Protein AF-A0A225WLL5-F1 (afdb_monomer)

Foldseek 3Di:
DPPVVVVVVVVVVVVVVVVVVVVVVVVVVCVVVVVVVVVVVVVVVVVVVVVVVVVVVVVVVVVVVVVVVVVVVVVVVVVVVVVVCVVVVVVVVVVVVVVVVVVVVVVVVVVVVVVVVVVVVVVVVVVVVVVVVVVVVVVVVVVVVVVVVVVVVVVVVVVVVVVVVVVVVVVVVVVVVPDPPPQPPVRVVVVVVVVVVVVVVVVVCVVCVVVVHDVVCVVCVVVVHHPVPDD

Structure (mmCIF, N/CA/C/O backbone):
data_AF-A0A225WLL5-F1
#
_entry.id   AF-A0A225WLL5-F1
#
loop_
_atom_site.group_PDB
_atom_site.id
_atom_site.type_symbol
_atom_site.label_atom_id
_atom_site.label_alt_id
_atom_site.label_comp_id
_atom_site.label_asym_id
_atom_site.label_entity_id
_atom_site.label_seq_id
_atom_site.pdbx_PDB_ins_code
_atom_site.Cartn_x
_atom_site.Cartn_y
_atom_site.Cartn_z
_atom_site.occupancy
_atom_site.B_iso_or_equiv
_atom_site.auth_seq_id
_atom_site.auth_comp_id
_atom_site.auth_asym_id
_atom_site.auth_atom_id
_atom_site.pdbx_PDB_model_num
ATOM 1 N N . MET A 1 1 ? 27.521 31.086 -146.879 1.00 48.69 1 MET A N 1
ATOM 2 C CA . MET A 1 1 ? 26.850 31.490 -145.622 1.00 48.69 1 MET A CA 1
ATOM 3 C C . MET A 1 1 ? 26.478 30.262 -144.766 1.00 48.69 1 MET A C 1
ATOM 5 O O . MET A 1 1 ? 25.336 30.122 -144.374 1.00 48.69 1 MET A O 1
ATOM 9 N N . ILE A 1 2 ? 27.411 29.335 -144.483 1.00 52.31 2 ILE A N 1
ATOM 10 C CA . ILE A 1 2 ? 27.161 28.140 -143.620 1.00 52.31 2 ILE A CA 1
ATOM 11 C C . ILE A 1 2 ? 28.322 27.945 -142.611 1.00 52.31 2 ILE A C 1
ATOM 13 O O . ILE A 1 2 ? 28.488 2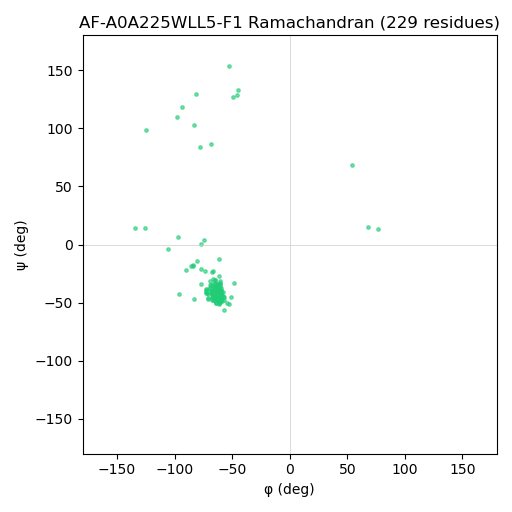6.910 -141.978 1.00 52.31 2 ILE A O 1
ATOM 17 N N . THR A 1 3 ? 29.172 28.958 -142.445 1.00 53.62 3 THR A N 1
ATOM 18 C CA . THR A 1 3 ? 30.377 28.884 -141.603 1.00 53.62 3 THR A CA 1
ATOM 19 C C . THR A 1 3 ? 30.244 29.634 -140.276 1.00 53.62 3 THR A C 1
ATOM 21 O O . THR A 1 3 ? 31.153 29.539 -139.461 1.00 53.62 3 THR A O 1
ATOM 24 N N . ASP A 1 4 ? 29.125 30.328 -140.030 1.00 57.53 4 ASP A N 1
ATOM 25 C CA . ASP A 1 4 ? 28.972 31.228 -138.874 1.00 57.53 4 ASP A CA 1
ATOM 26 C C . ASP A 1 4 ? 28.266 30.558 -137.670 1.00 57.53 4 ASP A C 1
ATOM 28 O O . ASP A 1 4 ? 28.759 30.613 -136.547 1.00 57.53 4 ASP A O 1
ATOM 32 N N . GLU A 1 5 ? 27.197 29.776 -137.887 1.00 58.03 5 GLU A N 1
ATOM 33 C CA . GLU A 1 5 ? 26.462 29.086 -136.801 1.00 58.03 5 GLU A CA 1
ATOM 34 C C . GLU A 1 5 ? 27.268 27.960 -136.124 1.00 58.03 5 GLU A C 1
ATOM 36 O O . GLU A 1 5 ? 27.198 27.776 -134.907 1.00 58.03 5 GLU A O 1
ATOM 41 N N . ARG A 1 6 ? 28.109 27.234 -136.881 1.00 60.00 6 ARG A N 1
ATOM 42 C CA . ARG A 1 6 ? 29.044 26.246 -136.304 1.00 60.00 6 ARG A CA 1
ATOM 43 C C . ARG A 1 6 ? 30.100 26.916 -135.423 1.00 60.00 6 ARG A C 1
ATOM 45 O O . ARG A 1 6 ? 30.493 26.333 -134.422 1.00 60.00 6 ARG A O 1
ATOM 52 N N . GLY A 1 7 ? 30.529 28.135 -135.757 1.00 61.31 7 GLY A N 1
ATOM 53 C CA . GLY A 1 7 ? 31.496 28.897 -134.961 1.00 61.31 7 GLY A CA 1
ATOM 54 C C . GLY A 1 7 ? 30.920 29.462 -133.656 1.00 61.31 7 GLY A C 1
ATOM 55 O O . GLY A 1 7 ? 31.679 29.735 -132.727 1.00 61.31 7 GLY A O 1
ATOM 56 N N . VAL A 1 8 ? 29.595 29.632 -133.560 1.00 65.31 8 VAL A N 1
ATOM 57 C CA . VAL A 1 8 ? 28.894 30.039 -132.325 1.00 65.31 8 VAL A CA 1
ATOM 58 C C . VAL A 1 8 ? 28.636 28.831 -131.418 1.00 65.31 8 VAL A C 1
ATOM 60 O O . VAL A 1 8 ? 29.016 28.865 -130.254 1.00 65.31 8 VAL A O 1
ATOM 63 N N . ALA A 1 9 ? 28.128 27.714 -131.953 1.00 66.94 9 ALA A N 1
ATOM 64 C CA . ALA A 1 9 ? 27.891 26.494 -131.167 1.00 66.94 9 ALA A CA 1
ATOM 65 C C . ALA A 1 9 ? 29.183 25.848 -130.618 1.00 66.94 9 ALA A C 1
ATOM 67 O O . ALA A 1 9 ? 29.165 25.210 -129.564 1.00 66.94 9 ALA A O 1
ATOM 68 N N . ILE A 1 10 ? 30.309 25.999 -131.328 1.00 66.50 10 ILE A N 1
ATOM 69 C CA . ILE A 1 10 ? 31.632 25.579 -130.841 1.00 66.50 10 ILE A CA 1
ATOM 70 C C . ILE A 1 10 ? 32.106 26.512 -129.719 1.00 66.50 10 ILE A C 1
ATOM 72 O O . ILE A 1 10 ? 32.559 26.015 -128.695 1.00 66.50 10 ILE A O 1
ATOM 76 N N . ARG A 1 11 ? 31.903 27.833 -129.846 1.00 70.44 11 ARG A N 1
ATOM 77 C CA . ARG A 1 11 ? 32.203 28.800 -128.776 1.00 70.44 11 ARG A CA 1
ATOM 78 C C . ARG A 1 11 ? 31.401 28.537 -127.506 1.00 70.44 11 ARG A C 1
ATOM 80 O O . ARG A 1 11 ? 31.993 28.550 -126.435 1.00 70.44 11 ARG A O 1
ATOM 87 N N . ASP A 1 12 ? 30.104 28.256 -127.604 1.00 72.88 12 ASP A N 1
ATOM 88 C CA . ASP A 1 12 ? 29.271 27.945 -126.433 1.00 72.88 12 ASP A CA 1
ATOM 89 C C . ASP A 1 12 ? 29.704 26.636 -125.765 1.00 72.88 12 ASP A C 1
ATOM 91 O O . ASP A 1 12 ? 29.797 26.559 -124.543 1.00 72.88 12 ASP A O 1
ATOM 95 N N . ARG A 1 13 ? 30.044 25.606 -126.554 1.00 75.12 13 ARG A N 1
ATOM 96 C CA . ARG A 1 13 ? 30.573 24.341 -126.024 1.00 75.12 13 ARG A CA 1
ATOM 97 C C . ARG A 1 13 ? 31.930 24.527 -125.347 1.00 75.12 13 ARG A C 1
ATOM 99 O O . ARG A 1 13 ? 32.151 23.938 -124.292 1.00 75.12 13 ARG A O 1
ATOM 106 N N . ASP A 1 14 ? 32.815 25.328 -125.931 1.00 75.19 14 ASP A N 1
ATOM 107 C CA . ASP A 1 14 ? 34.122 25.643 -125.353 1.00 75.19 14 ASP A CA 1
ATOM 108 C C . ASP A 1 14 ? 33.983 26.520 -124.102 1.00 75.19 14 ASP A C 1
ATOM 110 O O . ASP A 1 14 ? 34.700 26.300 -123.132 1.00 75.19 14 ASP A O 1
ATOM 114 N N . THR A 1 15 ? 33.000 27.425 -124.063 1.00 76.00 15 THR A N 1
ATOM 115 C CA . THR A 1 15 ? 32.676 28.245 -122.883 1.00 76.00 15 THR A CA 1
ATOM 116 C C . THR A 1 15 ? 32.121 27.383 -121.750 1.00 76.00 15 THR A C 1
ATOM 118 O O . THR A 1 15 ? 32.631 27.443 -120.638 1.00 76.00 15 THR A O 1
ATOM 121 N N . VAL A 1 16 ? 31.154 26.499 -122.024 1.00 77.38 16 VAL A N 1
ATOM 122 C CA . VAL A 1 16 ? 30.620 25.545 -121.031 1.00 77.38 16 VAL A CA 1
ATOM 123 C C . VAL A 1 16 ? 31.708 24.586 -120.550 1.00 77.38 16 VAL A C 1
ATOM 125 O O . VAL A 1 16 ? 31.758 24.258 -119.369 1.00 77.38 16 VAL A O 1
ATOM 128 N N . ARG A 1 17 ? 32.608 24.145 -121.436 1.00 77.62 17 ARG A N 1
ATOM 129 C CA . ARG A 1 17 ? 33.761 23.315 -121.066 1.00 77.62 17 ARG A CA 1
ATOM 130 C C . ARG A 1 17 ? 34.743 24.081 -120.184 1.00 77.62 17 ARG A C 1
ATOM 132 O O . ARG A 1 17 ? 35.182 23.533 -119.185 1.00 77.62 17 ARG A O 1
ATOM 139 N N . GLN A 1 18 ? 35.023 25.341 -120.500 1.00 77.44 18 GLN A N 1
ATOM 140 C CA . GLN A 1 18 ? 35.864 26.221 -119.693 1.00 77.44 18 GLN A CA 1
ATOM 141 C C . GLN A 1 18 ? 35.234 26.517 -118.322 1.00 77.44 18 GLN A C 1
ATOM 143 O O . GLN A 1 18 ? 35.944 26.537 -117.320 1.00 77.44 18 GLN A O 1
ATOM 148 N N . GLU A 1 19 ? 33.913 26.685 -118.244 1.00 78.88 19 GLU A N 1
ATOM 149 C CA . GLU A 1 19 ? 33.178 26.806 -116.981 1.00 78.88 19 GLU A CA 1
ATOM 150 C C . GLU A 1 19 ? 33.217 25.506 -116.173 1.00 78.88 19 GLU A C 1
ATOM 152 O O . GLU A 1 19 ? 33.457 25.541 -114.968 1.00 78.88 19 GLU A O 1
ATOM 157 N N . TYR A 1 20 ? 33.041 24.351 -116.819 1.00 80.25 20 TYR A N 1
ATOM 158 C CA . TYR A 1 20 ? 33.120 23.048 -116.159 1.00 80.25 20 TYR A CA 1
ATOM 159 C C . TYR A 1 20 ? 34.538 22.755 -115.657 1.00 80.25 20 TYR A C 1
ATOM 161 O O . TYR A 1 20 ? 34.701 22.289 -114.530 1.00 80.25 20 TYR A O 1
ATOM 169 N N . ASP A 1 21 ? 35.558 23.087 -116.450 1.00 81.12 21 ASP A N 1
ATOM 170 C CA . ASP A 1 21 ? 36.968 22.986 -116.079 1.00 81.12 21 ASP A CA 1
ATOM 171 C C . ASP A 1 21 ? 37.292 23.961 -114.934 1.00 81.12 21 ASP A C 1
ATOM 173 O O . ASP A 1 21 ? 37.952 23.567 -113.976 1.00 81.12 21 ASP A O 1
ATOM 177 N N . HIS A 1 22 ? 36.754 25.188 -114.935 1.00 80.88 22 HIS A N 1
ATOM 178 C CA . HIS A 1 22 ? 36.880 26.116 -113.804 1.00 80.88 22 HIS A CA 1
ATOM 179 C C . HIS A 1 22 ? 36.193 25.597 -112.535 1.00 80.88 22 HIS A C 1
ATOM 181 O O . HIS A 1 22 ? 36.797 25.629 -111.464 1.00 80.88 22 HIS A O 1
ATOM 187 N N . VAL A 1 23 ? 34.964 25.082 -112.625 1.00 82.69 23 VAL A N 1
ATOM 188 C CA . VAL A 1 23 ? 34.237 24.498 -111.484 1.00 82.69 23 VAL A CA 1
ATOM 189 C C . VAL A 1 23 ? 34.961 23.260 -110.950 1.00 82.69 23 VAL A C 1
ATOM 191 O O . VAL A 1 23 ? 35.029 23.064 -109.734 1.00 82.69 23 VAL A O 1
ATOM 194 N N . LEU A 1 24 ? 35.536 22.441 -111.834 1.00 83.38 24 LEU A N 1
ATOM 195 C CA . LEU A 1 24 ? 36.330 21.274 -111.465 1.00 83.38 24 LEU A CA 1
ATOM 196 C C . LEU A 1 24 ? 37.638 21.688 -110.783 1.00 83.38 24 LEU A C 1
ATOM 198 O O . LEU A 1 24 ? 37.944 21.160 -109.718 1.00 83.38 24 LEU A O 1
ATOM 202 N N . VAL A 1 25 ? 38.362 22.671 -111.327 1.00 83.44 25 VAL A N 1
ATOM 203 C CA . VAL A 1 25 ? 39.581 23.234 -110.720 1.00 83.44 25 VAL A CA 1
ATOM 204 C C . VAL A 1 25 ? 39.280 23.826 -109.342 1.00 83.44 25 VAL A C 1
ATOM 206 O O . VAL A 1 25 ? 40.009 23.543 -108.396 1.00 83.44 25 VAL A O 1
ATOM 209 N N . VAL A 1 26 ? 38.180 24.569 -109.185 1.00 84.62 26 VAL A N 1
ATOM 210 C CA . VAL A 1 26 ? 37.753 25.136 -107.893 1.00 84.62 26 VAL A CA 1
ATOM 211 C C . VAL A 1 26 ? 37.375 24.037 -106.895 1.00 84.62 26 VAL A C 1
ATOM 213 O O . VAL A 1 26 ? 37.782 24.096 -105.737 1.00 84.62 26 VAL A O 1
ATOM 216 N N . ARG A 1 27 ? 36.639 23.001 -107.320 1.00 85.31 27 ARG A N 1
ATOM 217 C CA . ARG A 1 27 ? 36.286 21.866 -106.451 1.00 85.31 27 ARG A CA 1
ATOM 218 C C . ARG A 1 27 ? 37.504 21.061 -106.022 1.00 85.31 27 ARG A C 1
ATOM 220 O O . ARG A 1 27 ? 37.606 20.736 -104.845 1.00 85.31 27 ARG A O 1
ATOM 227 N N . VAL A 1 28 ? 38.415 20.758 -106.945 1.00 85.06 28 VAL A N 1
ATOM 228 C CA . VAL A 1 28 ? 39.658 20.029 -106.654 1.00 85.06 28 VAL A CA 1
ATOM 229 C C . VAL A 1 28 ? 40.561 20.858 -105.738 1.00 85.06 28 VAL A C 1
ATOM 231 O O . VAL A 1 28 ? 41.095 20.320 -104.772 1.00 85.06 28 VAL A O 1
ATOM 234 N N . ALA A 1 29 ? 40.650 22.175 -105.953 1.00 84.69 29 ALA A N 1
ATOM 235 C CA . ALA A 1 29 ? 41.366 23.091 -105.065 1.00 84.69 29 ALA A CA 1
ATOM 236 C C . ALA A 1 29 ? 40.718 23.228 -103.668 1.00 84.69 29 ALA A C 1
ATOM 238 O O . ALA A 1 29 ? 41.413 23.569 -102.715 1.00 84.69 29 ALA A O 1
ATOM 239 N N . ALA A 1 30 ? 39.420 22.929 -103.516 1.00 87.00 30 ALA A N 1
ATOM 240 C CA . ALA A 1 30 ? 38.697 22.970 -102.239 1.00 87.00 30 ALA A CA 1
ATOM 241 C C . ALA A 1 30 ? 38.805 21.679 -101.395 1.00 87.00 30 ALA A C 1
ATOM 243 O O . ALA A 1 30 ? 38.559 21.726 -100.189 1.00 87.00 30 ALA A O 1
ATOM 244 N N . ILE A 1 31 ? 39.185 20.537 -101.989 1.00 88.00 31 ILE A N 1
ATOM 245 C CA . ILE A 1 31 ? 39.403 19.254 -101.285 1.00 88.00 31 ILE A CA 1
ATOM 246 C C . ILE A 1 31 ? 40.361 19.390 -100.086 1.00 88.00 31 ILE A C 1
ATOM 248 O O . ILE A 1 31 ? 39.951 19.008 -98.993 1.00 88.00 31 ILE A O 1
ATOM 252 N N . PRO A 1 32 ? 41.572 19.980 -100.208 1.00 86.50 32 PRO A N 1
ATOM 253 C CA . PRO A 1 32 ? 42.488 20.096 -99.070 1.00 86.50 32 PRO A CA 1
ATOM 254 C C . PRO A 1 32 ? 41.911 20.914 -97.909 1.00 86.50 32 PRO A C 1
ATOM 256 O O . PRO A 1 32 ? 42.193 20.607 -96.756 1.00 86.50 32 PRO A O 1
ATOM 259 N N . TYR A 1 33 ? 41.065 21.913 -98.184 1.00 86.94 33 TYR A N 1
ATOM 260 C CA . TYR A 1 33 ? 40.388 22.690 -97.140 1.00 86.94 33 TYR A CA 1
ATOM 261 C C . TYR A 1 33 ? 39.287 21.887 -96.447 1.00 86.94 33 TYR A C 1
ATOM 263 O O . TYR A 1 33 ? 39.123 21.989 -95.235 1.00 86.94 33 TYR A O 1
ATOM 271 N N . ARG A 1 34 ? 38.539 21.072 -97.200 1.00 86.75 34 ARG A N 1
ATOM 272 C CA . ARG A 1 34 ? 37.523 20.180 -96.633 1.00 86.75 34 ARG A CA 1
ATOM 273 C C . ARG A 1 34 ? 38.161 19.073 -95.797 1.00 86.75 34 ARG A C 1
ATOM 275 O O . ARG A 1 34 ? 37.671 18.793 -94.711 1.00 86.75 34 ARG A O 1
ATOM 282 N N . ASP A 1 35 ? 39.254 18.489 -96.275 1.00 90.12 35 ASP A N 1
ATOM 283 C CA . ASP A 1 35 ? 40.000 17.458 -95.555 1.00 90.12 35 ASP A CA 1
ATOM 284 C C . ASP A 1 35 ? 40.669 18.029 -94.299 1.00 90.12 35 ASP A C 1
ATOM 286 O O . ASP A 1 35 ? 40.673 17.372 -93.260 1.00 90.12 35 ASP A O 1
ATOM 290 N N . ALA A 1 36 ? 41.181 19.263 -94.360 1.00 88.81 36 ALA A N 1
ATOM 291 C CA . ALA A 1 36 ? 41.664 19.981 -93.183 1.00 88.81 36 ALA A CA 1
ATOM 292 C C . ALA A 1 36 ? 40.532 20.236 -92.174 1.00 88.81 36 ALA A C 1
ATOM 294 O O . ALA A 1 36 ? 40.687 19.917 -91.003 1.00 88.81 36 ALA A O 1
ATOM 295 N N . ALA A 1 37 ? 39.366 20.709 -92.628 1.00 88.38 37 ALA A N 1
ATOM 296 C CA . ALA A 1 37 ? 38.214 20.948 -91.757 1.00 88.38 37 ALA A CA 1
ATOM 297 C C . ALA A 1 37 ? 37.660 19.661 -91.114 1.00 88.38 37 ALA A C 1
ATOM 299 O O . ALA A 1 37 ? 37.198 19.697 -89.976 1.00 88.38 37 ALA A O 1
ATOM 300 N N . LEU A 1 38 ? 37.703 18.525 -91.823 1.00 89.81 38 LEU A N 1
ATOM 301 C CA . LEU A 1 38 ? 37.337 17.218 -91.267 1.00 89.81 38 LEU A CA 1
ATOM 302 C C . LEU A 1 38 ? 38.339 16.769 -90.199 1.00 89.81 38 LEU A C 1
ATOM 304 O O . LEU A 1 38 ? 37.920 16.381 -89.115 1.00 89.81 38 LEU A O 1
ATOM 308 N N . ARG A 1 39 ? 39.647 16.905 -90.461 1.00 91.38 39 ARG A N 1
ATOM 309 C CA . ARG A 1 39 ? 40.697 16.602 -89.474 1.00 91.38 39 ARG A CA 1
ATOM 310 C C . ARG A 1 39 ? 40.587 17.478 -88.231 1.00 91.38 39 ARG A C 1
ATOM 312 O O . ARG A 1 39 ? 40.711 16.961 -87.131 1.00 91.38 39 ARG A O 1
ATOM 319 N N . ASP A 1 40 ? 40.321 18.771 -88.391 1.00 91.00 40 ASP A N 1
ATOM 320 C CA . ASP A 1 40 ? 40.102 19.683 -87.263 1.00 91.00 40 ASP A CA 1
ATOM 321 C C . ASP A 1 40 ? 38.845 19.300 -86.467 1.00 91.00 40 ASP A C 1
ATOM 323 O O . ASP A 1 40 ? 38.832 19.396 -85.241 1.00 91.00 40 ASP A O 1
ATOM 327 N N . GLY A 1 41 ? 37.796 18.827 -87.148 1.00 89.81 41 GLY A N 1
ATOM 328 C CA . GLY A 1 41 ? 36.593 18.287 -86.516 1.00 89.81 41 GLY A CA 1
ATOM 329 C C . GLY A 1 41 ? 36.860 17.021 -85.699 1.00 89.81 41 GLY A C 1
ATOM 330 O O . GLY A 1 41 ? 36.397 16.932 -84.562 1.00 89.81 41 GLY A O 1
ATOM 331 N N . ASP A 1 42 ? 37.635 16.083 -86.249 1.00 92.38 42 ASP A N 1
ATOM 332 C CA . ASP A 1 42 ? 38.042 14.848 -85.569 1.00 92.38 42 ASP A CA 1
ATOM 333 C C . ASP A 1 42 ? 38.951 15.155 -84.367 1.00 92.38 42 ASP A C 1
ATOM 335 O O . ASP A 1 42 ? 38.713 14.660 -83.268 1.00 92.38 42 ASP A O 1
ATOM 339 N N . LEU A 1 43 ? 39.922 16.062 -84.527 1.00 91.44 43 LEU A N 1
ATOM 340 C CA . LEU A 1 43 ? 40.783 16.528 -83.433 1.00 91.44 43 LEU A CA 1
ATOM 341 C C . LEU A 1 43 ? 39.973 17.210 -82.322 1.00 91.44 43 LEU A C 1
ATOM 343 O O . LEU A 1 43 ? 40.194 16.946 -81.141 1.00 91.44 43 LEU A O 1
ATOM 347 N N . ALA A 1 44 ? 38.999 18.053 -82.676 1.00 90.62 44 ALA A N 1
ATOM 348 C CA . ALA A 1 44 ? 38.116 18.690 -81.702 1.00 90.62 44 ALA A CA 1
ATOM 349 C C . ALA A 1 44 ? 37.190 17.682 -80.993 1.00 90.62 44 ALA A C 1
ATOM 351 O O . ALA A 1 44 ? 36.793 17.915 -79.847 1.00 90.62 44 ALA A O 1
ATOM 352 N N . ALA A 1 45 ? 36.820 16.578 -81.651 1.00 91.06 45 ALA A N 1
ATOM 353 C CA . ALA A 1 45 ? 36.076 15.483 -81.032 1.00 91.06 45 ALA A CA 1
ATOM 354 C C . ALA A 1 45 ? 36.959 14.697 -80.048 1.00 91.06 45 ALA A C 1
ATOM 356 O O . ALA A 1 45 ? 36.558 14.520 -78.897 1.00 91.06 45 ALA A O 1
ATOM 357 N N . ASP A 1 46 ? 38.186 14.347 -80.442 1.00 93.75 46 ASP A N 1
ATOM 358 C CA . ASP A 1 46 ? 39.167 13.683 -79.576 1.00 93.75 46 ASP A CA 1
ATOM 359 C C . ASP A 1 46 ? 39.499 14.533 -78.336 1.00 93.75 46 ASP A C 1
ATOM 361 O O . ASP A 1 46 ? 39.540 14.027 -77.211 1.00 93.75 46 ASP A O 1
ATOM 365 N N . GLU A 1 47 ? 39.671 15.850 -78.496 1.00 93.44 47 GLU A N 1
ATOM 366 C CA . GLU A 1 47 ? 39.880 16.770 -77.372 1.00 93.44 47 GLU A CA 1
ATOM 367 C C . GLU A 1 47 ? 38.699 16.760 -76.391 1.00 93.44 47 GLU A C 1
ATOM 369 O O . GLU A 1 47 ? 38.896 16.741 -75.170 1.00 93.44 47 GLU A O 1
ATOM 374 N N . ARG A 1 48 ? 37.461 16.740 -76.901 1.00 93.56 48 ARG A N 1
ATOM 375 C CA . ARG A 1 48 ? 36.254 16.652 -76.065 1.00 93.56 48 ARG A CA 1
ATOM 376 C C . ARG A 1 48 ? 36.183 15.324 -75.327 1.00 93.56 48 ARG A C 1
ATOM 378 O O . ARG A 1 48 ? 35.891 15.332 -74.130 1.00 93.56 48 ARG A O 1
ATOM 385 N N . ASP A 1 49 ? 36.494 14.216 -75.988 1.00 95.50 49 ASP A N 1
ATOM 386 C CA . ASP A 1 49 ? 36.513 12.893 -75.366 1.00 95.50 49 ASP A CA 1
ATOM 387 C C . ASP A 1 49 ? 37.568 12.819 -74.258 1.00 95.50 49 ASP A C 1
ATOM 389 O O . ASP A 1 49 ? 37.276 12.356 -73.152 1.00 95.50 49 ASP A O 1
ATOM 393 N N . VAL A 1 50 ? 38.759 13.386 -74.476 1.00 94.50 50 VAL A N 1
ATOM 394 C CA . VAL A 1 50 ? 39.793 13.503 -73.437 1.00 94.50 50 VAL A CA 1
ATOM 395 C C . VAL A 1 50 ? 39.297 14.333 -72.248 1.00 94.50 50 VAL A C 1
ATOM 397 O O . VAL A 1 50 ? 39.517 13.945 -71.096 1.00 94.50 50 VAL A O 1
ATOM 400 N N . VAL A 1 51 ? 38.604 15.452 -72.482 1.00 95.62 51 VAL A N 1
ATOM 401 C CA . VAL A 1 51 ? 38.025 16.281 -71.408 1.00 95.62 51 VAL A CA 1
ATOM 402 C C . VAL A 1 51 ? 36.945 15.519 -70.631 1.00 95.62 51 VAL A C 1
ATOM 404 O O . VAL A 1 51 ? 36.933 15.562 -69.396 1.00 95.62 51 VAL A O 1
ATOM 407 N N . VAL A 1 52 ? 36.067 14.785 -71.317 1.00 95.56 52 VAL A N 1
ATOM 408 C CA . VAL A 1 52 ? 35.018 13.963 -70.693 1.00 95.56 52 VAL A CA 1
ATOM 409 C C . VAL A 1 52 ? 35.629 12.834 -69.865 1.00 95.56 52 VAL A C 1
ATOM 411 O O . VAL A 1 52 ? 35.240 12.643 -68.711 1.00 95.56 52 VAL A O 1
ATOM 414 N N . ILE A 1 53 ? 36.631 12.129 -70.395 1.00 96.44 53 ILE A N 1
ATOM 415 C CA . ILE A 1 53 ? 37.354 11.075 -69.674 1.00 96.44 53 ILE A CA 1
ATOM 416 C C . ILE A 1 53 ? 38.021 11.653 -68.424 1.00 96.44 53 ILE A C 1
ATOM 418 O O . ILE A 1 53 ? 37.841 11.106 -67.336 1.00 96.44 53 ILE A O 1
ATOM 422 N N . ARG A 1 54 ? 38.723 12.790 -68.536 1.00 96.56 54 ARG A N 1
ATOM 423 C CA . ARG A 1 54 ? 39.348 13.462 -67.383 1.00 96.56 54 ARG A CA 1
ATOM 424 C C . ARG A 1 54 ? 38.327 13.827 -66.312 1.00 96.56 54 ARG A C 1
ATOM 426 O O . ARG A 1 54 ? 38.570 13.581 -65.133 1.00 96.56 54 ARG A O 1
ATOM 433 N N . ARG A 1 55 ? 37.171 14.369 -66.705 1.00 96.56 55 ARG A N 1
ATOM 434 C CA . ARG A 1 55 ? 36.081 14.680 -65.771 1.00 96.56 55 ARG A CA 1
ATOM 435 C C . ARG A 1 55 ? 35.558 13.419 -65.085 1.00 96.56 55 ARG A C 1
ATOM 437 O O . ARG A 1 55 ? 35.388 13.423 -63.871 1.00 96.56 55 ARG A O 1
ATOM 444 N N . ASN A 1 56 ? 35.325 12.346 -65.837 1.00 96.94 56 ASN A N 1
ATOM 445 C CA . ASN A 1 56 ? 34.823 11.085 -65.292 1.00 96.94 56 ASN A CA 1
ATOM 446 C C . ASN A 1 56 ? 35.817 10.446 -64.315 1.00 96.94 56 ASN A C 1
ATOM 448 O O . ASN A 1 56 ? 35.406 9.940 -63.271 1.00 96.94 56 ASN A O 1
ATOM 452 N N . VAL A 1 57 ? 37.117 10.516 -64.615 1.00 97.12 57 VAL A N 1
ATOM 453 C CA . VAL A 1 57 ? 38.184 10.094 -63.697 1.00 97.12 57 VAL A CA 1
ATOM 454 C C . VAL A 1 57 ? 38.152 10.941 -62.424 1.00 97.12 57 VAL A C 1
ATOM 456 O O . VAL A 1 57 ? 38.021 10.377 -61.345 1.00 97.12 57 VAL A O 1
ATOM 459 N N . ALA A 1 58 ? 38.128 12.272 -62.533 1.00 96.88 58 ALA A N 1
ATOM 460 C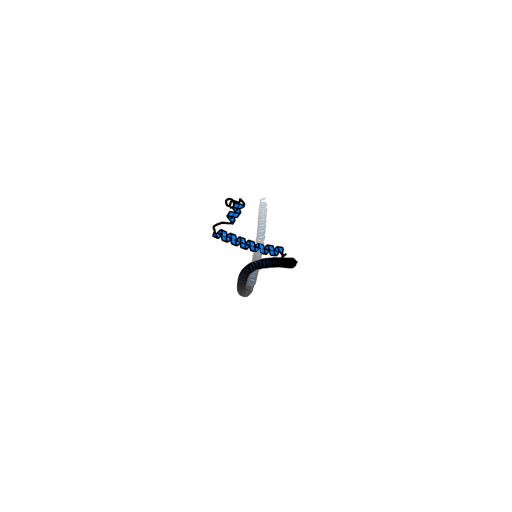 CA . ALA A 1 58 ? 38.089 13.161 -61.369 1.00 96.88 58 ALA A CA 1
ATOM 461 C C . ALA A 1 58 ? 36.847 12.945 -60.479 1.00 96.88 58 ALA A C 1
ATOM 463 O O . ALA A 1 58 ? 36.941 12.968 -59.252 1.00 96.88 58 ALA A O 1
ATOM 464 N N . VAL A 1 59 ? 35.677 12.701 -61.079 1.00 96.94 59 VAL A N 1
ATOM 465 C CA . VAL A 1 59 ? 34.444 12.376 -60.339 1.00 96.94 59 VAL A CA 1
ATOM 466 C C . VAL A 1 59 ? 34.575 11.039 -59.610 1.00 96.94 59 VAL A C 1
ATOM 468 O O . VAL A 1 59 ? 34.155 10.922 -58.456 1.00 96.94 59 VAL A O 1
ATOM 471 N N . ARG A 1 60 ? 35.167 10.030 -60.257 1.00 97.38 60 ARG A N 1
ATOM 472 C CA . ARG A 1 60 ? 35.407 8.721 -59.642 1.00 97.38 60 ARG A CA 1
ATOM 473 C C . ARG A 1 60 ? 36.400 8.822 -58.487 1.00 97.38 60 ARG A C 1
ATOM 475 O O . ARG A 1 60 ? 36.134 8.254 -57.431 1.00 97.38 60 ARG A O 1
ATOM 482 N N . ASP A 1 61 ? 37.475 9.581 -58.653 1.00 97.50 61 ASP A N 1
ATOM 483 C CA . ASP A 1 61 ? 38.490 9.783 -57.618 1.00 97.50 61 ASP A CA 1
ATOM 484 C C . ASP A 1 61 ? 37.899 10.511 -56.402 1.00 97.50 61 ASP A C 1
ATOM 486 O O . ASP A 1 61 ? 38.112 10.096 -55.263 1.00 97.50 61 ASP A O 1
ATOM 490 N N . LEU A 1 62 ? 37.050 11.524 -56.625 1.00 97.19 62 LEU A N 1
ATOM 491 C CA . LEU A 1 62 ? 36.306 12.181 -55.547 1.00 97.19 62 LEU A CA 1
ATOM 492 C C . LEU A 1 62 ? 35.363 11.208 -54.821 1.00 97.19 62 LEU A C 1
ATOM 494 O O . LEU A 1 62 ? 35.276 11.225 -53.592 1.00 97.19 62 LEU A O 1
ATOM 498 N N . HIS A 1 63 ? 34.658 10.344 -55.557 1.00 97.44 63 HIS A N 1
ATOM 499 C CA . HIS A 1 63 ? 33.786 9.334 -54.958 1.00 97.44 63 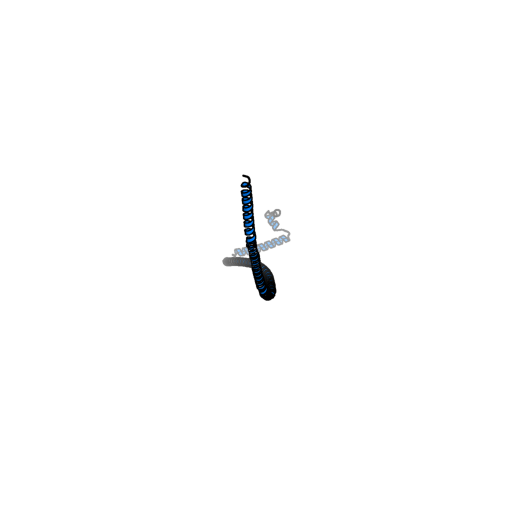HIS A CA 1
ATOM 500 C C . HIS A 1 63 ? 34.574 8.337 -54.094 1.00 97.44 63 HIS A C 1
ATOM 502 O O . HIS A 1 63 ? 34.136 8.005 -52.989 1.00 97.44 63 HIS A O 1
ATOM 508 N N . ILE A 1 64 ? 35.742 7.893 -54.570 1.00 97.44 64 ILE A N 1
ATOM 509 C CA . ILE A 1 64 ? 36.653 7.018 -53.823 1.00 97.44 64 ILE A CA 1
ATOM 510 C C . ILE A 1 64 ? 37.121 7.720 -52.545 1.00 97.44 64 ILE A C 1
ATOM 512 O O . ILE A 1 64 ? 36.919 7.174 -51.464 1.00 97.44 64 ILE A O 1
ATOM 516 N N . ALA A 1 65 ? 37.609 8.960 -52.633 1.00 97.00 65 ALA A N 1
ATOM 517 C CA . ALA A 1 65 ? 38.083 9.717 -51.474 1.00 97.00 65 ALA A CA 1
ATOM 518 C C . ALA A 1 65 ? 36.988 9.930 -50.409 1.00 97.00 65 ALA A C 1
ATOM 520 O O . ALA A 1 65 ? 37.230 9.784 -49.209 1.00 97.00 65 ALA A O 1
ATOM 521 N N . ILE A 1 66 ? 35.750 10.225 -50.826 1.00 96.69 66 ILE A N 1
ATOM 522 C CA . ILE A 1 66 ? 34.608 10.338 -49.904 1.00 96.69 66 ILE A CA 1
ATOM 523 C C . ILE A 1 66 ? 34.320 8.992 -49.234 1.00 96.69 66 ILE A C 1
ATOM 525 O O . ILE A 1 66 ? 34.057 8.945 -48.028 1.00 96.69 66 ILE A O 1
ATOM 529 N N . ARG A 1 67 ? 34.339 7.897 -50.001 1.00 97.19 67 ARG A N 1
ATOM 530 C CA . ARG A 1 67 ? 34.105 6.552 -49.469 1.00 97.19 67 ARG A CA 1
ATOM 531 C C . ARG A 1 67 ? 35.184 6.175 -48.462 1.00 97.19 67 ARG A C 1
ATOM 533 O O . ARG A 1 67 ? 34.843 5.724 -47.375 1.00 97.19 67 ARG A O 1
ATOM 540 N N . GLU A 1 68 ? 36.446 6.413 -48.782 1.00 97.00 68 GLU A N 1
ATOM 541 C CA . GLU A 1 68 ? 37.580 6.150 -47.897 1.00 97.00 68 GLU A CA 1
ATOM 542 C C . GLU A 1 68 ? 37.513 6.992 -46.623 1.00 97.00 68 GLU A C 1
ATOM 544 O O . GLU A 1 68 ? 37.670 6.448 -45.536 1.00 97.00 68 GLU A O 1
ATOM 549 N N . CYS A 1 69 ? 37.174 8.283 -46.723 1.00 95.19 69 CYS A N 1
ATOM 550 C CA . CYS A 1 69 ? 36.971 9.150 -45.559 1.00 95.19 69 CYS A CA 1
ATOM 551 C C . CYS A 1 69 ? 35.848 8.642 -44.638 1.00 95.19 69 CYS A C 1
ATOM 553 O O . CYS A 1 69 ? 35.939 8.734 -43.413 1.00 95.19 69 CYS A O 1
ATOM 555 N N . LYS A 1 70 ? 34.770 8.092 -45.207 1.00 95.50 70 LYS A N 1
ATOM 556 C CA . LYS A 1 70 ? 33.694 7.477 -44.419 1.00 95.50 70 LYS A CA 1
ATOM 557 C C . LYS A 1 70 ? 34.150 6.171 -43.782 1.00 95.50 70 LYS A C 1
ATOM 559 O O . LYS A 1 70 ? 33.912 5.979 -42.594 1.00 95.50 70 LYS A O 1
ATOM 564 N N . VAL A 1 71 ? 34.804 5.303 -44.551 1.00 96.62 71 VAL A N 1
ATOM 565 C CA . VAL A 1 71 ? 35.288 3.997 -44.086 1.00 96.62 71 VAL A CA 1
ATOM 566 C C . VAL A 1 71 ? 36.328 4.162 -42.981 1.00 96.62 71 VAL A C 1
ATOM 568 O O . VAL A 1 71 ? 36.237 3.466 -41.979 1.00 96.62 71 VAL A O 1
ATOM 571 N N . SER A 1 72 ? 37.242 5.127 -43.085 1.00 96.56 72 SER A N 1
ATOM 572 C CA . SER A 1 72 ? 38.273 5.370 -42.068 1.00 96.56 72 SER A CA 1
ATOM 573 C C . SER A 1 72 ? 37.721 5.891 -40.738 1.00 96.56 72 SER A C 1
ATOM 575 O O . SER A 1 72 ? 38.343 5.692 -39.699 1.00 96.56 72 SER A O 1
ATOM 577 N N . ARG A 1 73 ? 36.534 6.513 -40.735 1.00 96.94 73 ARG A N 1
ATOM 578 C CA . ARG A 1 73 ? 35.847 6.959 -39.510 1.00 96.94 73 ARG A CA 1
ATOM 579 C C . ARG A 1 73 ? 35.019 5.863 -38.838 1.00 96.94 73 ARG A C 1
ATOM 581 O O . ARG A 1 73 ? 34.650 6.031 -37.678 1.00 96.94 73 ARG A O 1
ATOM 588 N N . LEU A 1 74 ? 34.684 4.777 -39.543 1.00 97.00 74 LEU A N 1
ATOM 589 C CA . LEU A 1 74 ? 33.865 3.697 -38.982 1.00 97.00 74 LEU A CA 1
ATOM 590 C C . LEU A 1 74 ? 34.538 2.986 -37.798 1.00 97.00 74 LEU A C 1
ATOM 592 O O . LEU A 1 74 ? 33.850 2.840 -36.795 1.00 97.00 74 LEU A O 1
ATOM 596 N N . PRO A 1 75 ? 35.837 2.624 -37.837 1.00 96.81 75 PRO A N 1
ATOM 597 C CA . PRO A 1 75 ? 36.497 1.957 -36.717 1.00 96.81 75 PRO A CA 1
ATOM 598 C C . PRO A 1 75 ? 36.366 2.720 -35.399 1.00 96.81 75 PRO A C 1
ATOM 600 O O . PRO A 1 75 ? 35.881 2.159 -34.429 1.00 96.81 75 PRO A O 1
ATOM 603 N N . ALA A 1 76 ? 36.675 4.021 -35.390 1.00 96.62 76 ALA A N 1
ATOM 604 C CA . ALA A 1 76 ? 36.565 4.842 -34.183 1.00 96.62 76 ALA A CA 1
ATOM 605 C C . ALA A 1 76 ? 35.117 4.949 -33.672 1.00 96.62 76 ALA A C 1
ATOM 607 O O . ALA A 1 76 ? 34.873 4.976 -32.471 1.00 96.62 76 ALA A O 1
ATOM 608 N N . ARG A 1 77 ? 34.128 4.999 -34.576 1.00 97.12 77 ARG A N 1
ATOM 609 C CA . ARG A 1 77 ? 32.712 4.994 -34.178 1.00 97.12 77 ARG A CA 1
ATOM 610 C C . ARG A 1 77 ? 32.286 3.651 -33.590 1.00 97.12 77 ARG A C 1
ATOM 612 O O . ARG A 1 77 ? 31.524 3.657 -32.630 1.00 97.12 77 ARG A O 1
ATOM 619 N N . CYS A 1 78 ? 32.746 2.541 -34.167 1.00 97.19 78 CYS A N 1
ATOM 620 C CA . CYS A 1 78 ? 32.484 1.203 -33.645 1.00 97.19 78 CYS A CA 1
ATOM 621 C C . CYS A 1 78 ? 33.130 1.026 -32.273 1.00 97.19 78 CYS A C 1
ATOM 623 O O . CYS A 1 78 ? 32.446 0.629 -31.344 1.00 97.19 78 CYS A O 1
ATOM 625 N N . GLU A 1 79 ? 34.392 1.418 -32.124 1.00 97.88 79 GLU A N 1
ATOM 626 C CA . GLU A 1 79 ? 35.116 1.330 -30.857 1.00 97.88 79 GLU A CA 1
ATOM 627 C C . GLU A 1 79 ? 34.443 2.162 -29.758 1.00 97.88 79 GLU A C 1
ATOM 629 O O . GLU A 1 79 ? 34.229 1.669 -28.654 1.00 97.88 79 GLU A O 1
ATOM 634 N N . ASN A 1 80 ? 34.015 3.391 -30.063 1.00 97.50 80 ASN A N 1
ATOM 635 C CA . ASN A 1 80 ? 33.264 4.204 -29.104 1.00 97.50 80 ASN A CA 1
ATOM 636 C C . ASN A 1 80 ? 31.938 3.535 -28.698 1.00 97.50 80 ASN A C 1
ATOM 638 O O . ASN A 1 80 ? 31.616 3.482 -27.515 1.00 97.50 80 ASN A O 1
ATOM 642 N N . ALA A 1 81 ? 31.185 2.992 -29.662 1.00 97.50 81 ALA A N 1
ATOM 643 C CA . ALA A 1 81 ? 29.928 2.299 -29.382 1.00 97.50 81 ALA A CA 1
ATOM 644 C C . ALA A 1 81 ? 30.137 1.008 -28.571 1.00 97.50 81 ALA A C 1
ATOM 646 O O . ALA A 1 81 ? 29.347 0.706 -27.681 1.00 97.50 81 ALA A O 1
ATOM 647 N N . GLU A 1 82 ? 31.209 0.263 -28.847 1.00 97.38 82 GLU A N 1
ATOM 648 C CA . GLU A 1 82 ? 31.606 -0.914 -28.073 1.00 97.38 82 GLU A CA 1
ATOM 649 C C . GLU A 1 82 ? 31.976 -0.530 -26.639 1.00 97.38 82 GLU A C 1
ATOM 651 O O . GLU A 1 82 ? 31.518 -1.175 -25.699 1.00 97.38 82 GLU A O 1
ATOM 656 N N . GLN A 1 83 ? 32.741 0.547 -26.442 1.00 97.38 83 GLN A N 1
ATOM 657 C CA . GLN A 1 83 ? 33.079 1.040 -25.106 1.00 97.38 83 GLN A CA 1
ATOM 658 C C . GLN A 1 83 ? 31.843 1.466 -24.313 1.00 97.38 83 GLN A C 1
ATOM 660 O O . GLN A 1 83 ? 31.756 1.181 -23.119 1.00 97.38 83 GLN A O 1
ATOM 665 N N . ASP A 1 84 ? 30.890 2.144 -24.948 1.00 97.31 84 ASP A N 1
ATOM 666 C CA . ASP A 1 84 ? 29.649 2.546 -24.288 1.00 97.31 84 ASP A CA 1
ATOM 667 C C . ASP A 1 84 ? 28.784 1.328 -23.949 1.00 97.31 84 ASP A C 1
ATOM 669 O O . ASP A 1 84 ? 28.317 1.209 -22.815 1.00 97.31 84 ASP A O 1
ATOM 673 N N . LEU A 1 85 ? 28.692 0.349 -24.855 1.00 96.44 85 LEU A N 1
ATOM 674 C CA . LEU A 1 85 ? 28.022 -0.920 -24.576 1.00 96.44 85 LEU A CA 1
ATOM 675 C C . LEU A 1 85 ? 28.673 -1.654 -23.395 1.00 96.44 85 LEU A C 1
ATOM 677 O O . LEU A 1 85 ? 27.968 -2.145 -22.516 1.00 96.44 85 LEU A O 1
ATOM 681 N N . VAL A 1 86 ? 30.006 -1.705 -23.325 1.00 97.19 86 VAL A N 1
ATOM 682 C CA . VAL A 1 86 ? 30.740 -2.327 -22.209 1.00 97.19 86 VAL A CA 1
ATOM 683 C C . VAL A 1 86 ? 30.431 -1.637 -20.876 1.00 97.19 86 VAL A C 1
ATOM 685 O O . VAL A 1 86 ? 30.325 -2.321 -19.859 1.00 97.19 86 VAL A O 1
ATOM 688 N N . LYS A 1 87 ? 30.238 -0.311 -20.861 1.00 95.75 87 LYS A N 1
ATOM 689 C CA . LYS A 1 87 ? 29.848 0.438 -19.651 1.00 95.75 87 LYS A CA 1
ATOM 690 C C . LYS A 1 87 ? 28.391 0.198 -19.255 1.00 95.75 87 LYS A C 1
ATOM 692 O O . LYS A 1 87 ? 28.107 0.098 -18.066 1.00 95.75 87 LYS A O 1
ATOM 697 N N . GLU A 1 88 ? 27.475 0.104 -20.217 1.00 95.75 88 GLU A N 1
ATOM 698 C CA . GLU A 1 88 ? 26.041 -0.095 -19.954 1.00 95.75 88 GLU A CA 1
ATOM 699 C C . GLU A 1 88 ? 25.691 -1.543 -19.582 1.00 95.75 88 GLU A C 1
ATOM 701 O O . GLU A 1 88 ? 24.814 -1.780 -18.748 1.00 95.75 88 GLU A O 1
ATOM 706 N N . THR A 1 89 ? 26.402 -2.519 -20.153 1.00 96.44 89 THR A N 1
ATOM 707 C CA . THR A 1 89 ? 26.157 -3.956 -19.944 1.00 96.44 89 THR A CA 1
ATOM 708 C C . THR A 1 89 ? 26.078 -4.366 -18.464 1.00 96.44 89 THR A C 1
ATOM 710 O O . THR A 1 89 ? 25.144 -5.091 -18.130 1.00 96.44 89 THR A O 1
ATOM 713 N N . PRO A 1 90 ? 26.971 -3.930 -17.550 1.00 96.12 90 PRO A N 1
ATOM 714 C CA . PRO A 1 90 ? 26.863 -4.265 -16.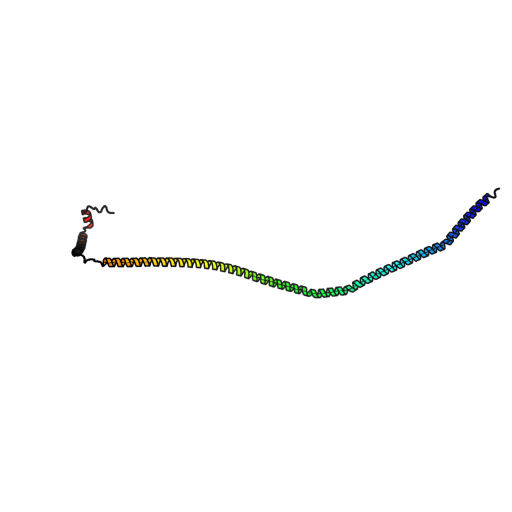126 1.00 96.12 90 PRO A CA 1
ATOM 715 C C . PRO A 1 90 ? 25.799 -3.453 -15.365 1.00 96.12 90 PRO A C 1
ATOM 717 O O . PRO A 1 90 ? 25.336 -3.895 -14.311 1.00 96.12 90 PRO A O 1
ATOM 720 N N . LEU A 1 91 ? 25.381 -2.287 -15.871 1.00 96.88 91 LEU A N 1
ATOM 721 C CA . LEU A 1 91 ? 24.375 -1.450 -15.204 1.00 96.88 91 LEU A CA 1
ATOM 722 C C . LEU A 1 91 ? 22.988 -2.081 -15.271 1.00 96.88 91 LEU A C 1
ATOM 724 O O . LEU A 1 91 ? 22.249 -2.039 -14.292 1.00 96.88 91 LEU A O 1
ATOM 728 N N . ARG A 1 92 ? 22.653 -2.711 -16.399 1.00 96.62 92 ARG A N 1
ATOM 729 C CA . ARG A 1 92 ? 21.366 -3.386 -16.584 1.00 96.62 92 ARG A CA 1
ATOM 730 C C . ARG A 1 92 ? 21.082 -4.472 -15.529 1.00 96.62 92 ARG A C 1
ATOM 732 O O . ARG A 1 92 ? 20.068 -4.342 -14.851 1.00 96.62 92 ARG A O 1
ATOM 739 N N . PRO A 1 93 ? 21.927 -5.502 -15.328 1.00 97.06 93 PRO A N 1
ATOM 740 C CA . PRO A 1 93 ? 21.677 -6.524 -14.314 1.00 97.06 93 PRO A CA 1
ATOM 741 C C . PRO A 1 93 ? 21.715 -5.953 -12.893 1.00 97.06 93 PRO A C 1
ATOM 743 O O . PRO A 1 93 ? 20.985 -6.433 -12.034 1.00 97.06 93 PRO A O 1
ATOM 746 N N . THR A 1 94 ? 22.516 -4.909 -12.645 1.00 97.81 94 THR A N 1
ATOM 747 C CA . THR A 1 94 ? 22.522 -4.210 -11.349 1.00 97.81 94 THR A CA 1
ATOM 748 C C . THR A 1 94 ? 21.166 -3.549 -11.085 1.00 97.81 94 THR A C 1
ATOM 750 O O . THR A 1 94 ? 20.553 -3.797 -10.052 1.00 97.81 94 THR A O 1
ATOM 753 N N . ALA A 1 95 ? 20.647 -2.787 -12.050 1.00 97.56 95 ALA A N 1
ATOM 754 C CA . ALA A 1 95 ? 19.339 -2.146 -11.950 1.00 97.56 95 ALA A CA 1
ATOM 755 C C . ALA A 1 95 ? 18.191 -3.166 -11.856 1.00 97.56 95 ALA A C 1
ATOM 757 O O . ALA A 1 95 ? 17.256 -2.972 -11.084 1.00 97.56 95 ALA A O 1
ATOM 758 N N . GLU A 1 96 ? 18.261 -4.270 -12.606 1.00 97.94 96 GLU A N 1
ATOM 759 C CA . GLU A 1 96 ? 17.290 -5.366 -12.514 1.00 97.94 96 GLU A CA 1
ATOM 760 C C . GLU A 1 96 ? 17.315 -6.017 -11.119 1.00 97.94 96 GLU A C 1
ATOM 762 O O . GLU A 1 96 ? 16.257 -6.218 -10.525 1.00 97.94 96 GLU A O 1
ATOM 767 N N . ALA A 1 97 ? 18.497 -6.277 -10.550 1.00 97.88 97 ALA A N 1
ATOM 768 C CA . ALA A 1 97 ? 18.629 -6.817 -9.196 1.00 97.88 97 ALA A CA 1
ATOM 769 C C . ALA A 1 97 ? 18.094 -5.852 -8.124 1.00 97.88 97 ALA A C 1
ATOM 771 O O . ALA A 1 97 ? 17.435 -6.287 -7.177 1.00 97.88 97 ALA A O 1
ATOM 772 N N . ASP A 1 98 ? 18.333 -4.549 -8.278 1.00 98.31 98 ASP A N 1
ATOM 773 C CA . ASP A 1 98 ? 17.806 -3.531 -7.368 1.00 98.31 98 ASP A CA 1
ATOM 774 C C . ASP A 1 98 ? 16.279 -3.423 -7.452 1.00 98.31 98 ASP A C 1
ATOM 776 O O . ASP A 1 98 ? 15.617 -3.329 -6.417 1.00 98.31 98 ASP A O 1
ATOM 780 N N . LEU A 1 99 ? 15.699 -3.515 -8.654 1.00 98.31 99 LEU A N 1
ATOM 781 C CA . LEU A 1 99 ? 14.246 -3.567 -8.844 1.00 98.31 99 LEU A CA 1
ATOM 782 C C . LEU A 1 99 ? 13.626 -4.819 -8.217 1.00 98.31 99 LEU A C 1
ATOM 784 O O . LEU A 1 99 ? 12.589 -4.721 -7.562 1.00 98.31 99 LEU A O 1
ATOM 788 N N . VAL A 1 100 ? 14.256 -5.986 -8.381 1.00 98.50 100 VAL A N 1
ATOM 789 C CA . VAL A 1 100 ? 13.802 -7.234 -7.744 1.00 98.50 100 VAL A CA 1
ATOM 790 C C . VAL A 1 100 ? 13.822 -7.090 -6.224 1.00 98.50 100 VAL A C 1
ATOM 792 O O . VAL A 1 100 ? 12.803 -7.327 -5.580 1.00 98.50 100 VAL A O 1
ATOM 795 N N . ARG A 1 101 ? 14.930 -6.603 -5.655 1.00 98.56 101 ARG A N 1
ATOM 796 C CA . ARG A 1 101 ? 15.059 -6.366 -4.211 1.00 98.56 101 ARG A CA 1
ATOM 797 C C . ARG A 1 101 ? 14.017 -5.370 -3.698 1.00 98.56 101 ARG A C 1
ATOM 799 O O . ARG A 1 101 ? 13.415 -5.590 -2.651 1.00 98.56 101 ARG A O 1
ATOM 806 N N . ALA A 1 102 ? 13.793 -4.274 -4.423 1.00 98.38 102 ALA A N 1
ATOM 807 C CA . ALA A 1 102 ? 12.790 -3.276 -4.060 1.00 98.38 102 ALA A CA 1
ATOM 808 C C . ALA A 1 102 ? 11.372 -3.866 -4.074 1.00 98.38 102 ALA A C 1
ATOM 810 O O . ALA A 1 102 ? 10.592 -3.602 -3.158 1.00 98.38 102 ALA A O 1
ATOM 811 N N . ASN A 1 103 ? 11.056 -4.702 -5.065 1.00 98.44 103 ASN A N 1
ATOM 812 C CA . ASN A 1 103 ? 9.775 -5.399 -5.139 1.00 98.44 103 ASN A CA 1
ATOM 813 C C . ASN A 1 103 ? 9.598 -6.393 -3.986 1.00 98.44 103 ASN A C 1
ATOM 815 O O . ASN A 1 103 ? 8.544 -6.400 -3.356 1.00 98.44 103 ASN A O 1
ATOM 819 N N . GLU A 1 104 ? 10.614 -7.192 -3.662 1.00 98.38 104 GLU A N 1
ATOM 820 C CA . GLU A 1 104 ? 10.569 -8.119 -2.522 1.00 98.38 104 GLU A CA 1
ATOM 821 C C . GLU A 1 104 ? 10.294 -7.384 -1.203 1.00 98.38 104 GLU A 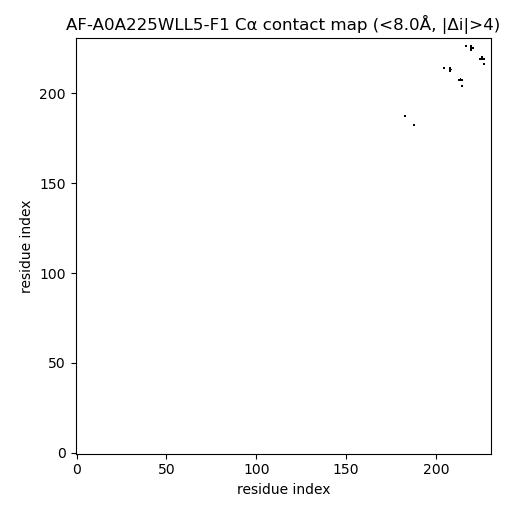C 1
ATOM 823 O O . GLU A 1 104 ? 9.419 -7.788 -0.435 1.00 98.38 104 GLU A O 1
ATOM 828 N N . VAL A 1 105 ? 10.982 -6.261 -0.966 1.00 98.56 105 VAL A N 1
ATOM 829 C CA . VAL A 1 105 ? 10.742 -5.413 0.212 1.00 98.56 105 VAL A CA 1
ATOM 830 C C . VAL A 1 105 ? 9.323 -4.845 0.199 1.00 98.56 105 VAL A C 1
ATOM 832 O O . VAL A 1 105 ? 8.652 -4.867 1.230 1.00 98.56 105 VAL A O 1
ATOM 835 N N . PHE A 1 106 ? 8.841 -4.366 -0.951 1.00 98.56 106 PHE A N 1
ATOM 836 C CA . PHE A 1 106 ? 7.485 -3.837 -1.085 1.00 98.56 106 PHE A CA 1
ATOM 837 C C . PHE A 1 106 ? 6.426 -4.882 -0.714 1.00 98.56 106 PHE A C 1
ATOM 839 O O . PHE A 1 106 ? 5.547 -4.586 0.095 1.00 98.56 106 PHE A O 1
ATOM 846 N N . PHE A 1 107 ? 6.528 -6.103 -1.245 1.00 98.38 107 PHE A N 1
ATOM 847 C CA . PHE A 1 107 ? 5.583 -7.176 -0.930 1.00 98.38 107 PHE A CA 1
ATOM 848 C C . PHE A 1 107 ? 5.685 -7.624 0.531 1.00 98.38 107 PHE A C 1
ATOM 850 O O . PHE A 1 107 ? 4.662 -7.751 1.193 1.00 98.38 107 PHE A O 1
ATOM 857 N N . SER A 1 108 ? 6.893 -7.750 1.085 1.00 98.50 108 SER A N 1
ATOM 858 C CA . SER A 1 108 ? 7.071 -8.096 2.502 1.00 98.50 108 SER A CA 1
ATOM 859 C C . SER A 1 108 ? 6.442 -7.063 3.450 1.00 98.50 108 SER A C 1
ATOM 861 O O . SER A 1 108 ? 5.759 -7.419 4.417 1.00 98.50 108 SER A O 1
ATOM 863 N N . VAL A 1 109 ? 6.624 -5.770 3.160 1.00 98.56 109 VAL A N 1
ATOM 864 C CA . VAL A 1 109 ? 5.997 -4.677 3.918 1.00 98.56 109 VAL A CA 1
ATOM 865 C C . VAL A 1 109 ? 4.484 -4.672 3.717 1.00 98.56 109 VAL A C 1
ATOM 867 O O . VAL A 1 109 ? 3.736 -4.434 4.664 1.00 98.56 109 VAL A O 1
ATOM 870 N N . HIS A 1 110 ? 4.016 -4.928 2.498 1.00 98.56 110 HIS A N 1
ATOM 871 C CA . HIS A 1 110 ? 2.595 -5.022 2.195 1.00 98.56 110 HIS A CA 1
ATOM 872 C C . HIS A 1 110 ? 1.921 -6.153 2.985 1.00 98.56 110 HIS A C 1
ATOM 874 O O . HIS A 1 110 ? 0.903 -5.903 3.628 1.00 98.56 110 HIS A O 1
ATOM 880 N N . ASP A 1 111 ? 2.514 -7.343 3.026 1.00 98.62 111 ASP A N 1
ATOM 881 C CA . ASP A 1 111 ? 1.993 -8.487 3.780 1.00 98.62 111 ASP A CA 1
ATOM 882 C C . ASP A 1 111 ? 1.979 -8.201 5.288 1.00 98.62 111 ASP A C 1
ATOM 884 O O . ASP A 1 111 ? 0.974 -8.426 5.962 1.00 98.62 111 ASP A O 1
ATOM 888 N N . SER A 1 112 ? 3.049 -7.594 5.813 1.00 98.62 112 SER A N 1
ATOM 889 C CA . SER A 1 112 ? 3.100 -7.149 7.214 1.00 98.62 112 SER A CA 1
ATOM 890 C C . SER A 1 112 ? 1.991 -6.138 7.531 1.00 98.62 112 SER A C 1
ATOM 892 O O . SER A 1 112 ? 1.324 -6.233 8.559 1.00 98.62 112 SER A O 1
ATOM 894 N N . ASN A 1 113 ? 1.742 -5.187 6.626 1.00 98.56 113 ASN A N 1
ATOM 895 C CA . ASN A 1 113 ? 0.656 -4.222 6.774 1.00 98.56 113 ASN A CA 1
ATOM 896 C C . ASN A 1 113 ? -0.727 -4.877 6.703 1.00 98.56 113 ASN A C 1
ATOM 898 O O . ASN A 1 113 ? -1.640 -4.409 7.379 1.00 98.56 113 ASN A O 1
ATOM 902 N N . GLN A 1 114 ? -0.910 -5.929 5.902 1.00 98.62 114 GLN A N 1
ATOM 903 C CA . GLN A 1 114 ? -2.169 -6.675 5.885 1.00 98.62 114 GLN A CA 1
ATOM 904 C C . GLN A 1 114 ? -2.436 -7.352 7.229 1.00 98.62 114 GLN A C 1
ATOM 906 O O . GLN A 1 114 ? -3.547 -7.242 7.742 1.00 98.62 114 GLN A O 1
ATOM 911 N N . VAL A 1 115 ? -1.419 -7.977 7.829 1.00 98.62 115 VAL A N 1
ATOM 912 C CA . VAL A 1 115 ? -1.533 -8.577 9.168 1.00 98.62 115 VAL A CA 1
ATOM 913 C C . VAL A 1 115 ? -1.892 -7.515 10.204 1.00 98.62 115 VAL A C 1
ATOM 915 O O . VAL A 1 115 ? -2.873 -7.673 10.924 1.00 98.62 115 VAL A O 1
ATOM 918 N N . LEU A 1 116 ? -1.174 -6.387 10.221 1.00 98.69 116 LEU A N 1
ATOM 919 C CA . LEU A 1 116 ? -1.466 -5.288 11.144 1.00 98.69 116 LEU A CA 1
ATOM 920 C C . LEU A 1 116 ? -2.873 -4.709 10.949 1.00 98.69 116 LEU A C 1
ATOM 922 O O . LEU A 1 116 ? -3.495 -4.273 11.913 1.00 98.69 116 LEU A O 1
ATOM 926 N N . ARG A 1 117 ? -3.400 -4.677 9.720 1.00 98.75 117 ARG A N 1
ATOM 927 C CA . ARG A 1 117 ? -4.788 -4.254 9.473 1.00 98.75 117 ARG A CA 1
ATOM 928 C C . ARG A 1 117 ? -5.787 -5.225 10.091 1.00 98.75 117 ARG A C 1
ATOM 930 O O . ARG A 1 117 ? -6.683 -4.764 10.785 1.00 98.75 117 ARG A O 1
ATOM 937 N N . ALA A 1 118 ? -5.590 -6.527 9.907 1.00 98.62 118 ALA A N 1
ATOM 938 C CA . ALA A 1 118 ? -6.449 -7.543 10.511 1.00 98.62 118 ALA A CA 1
ATOM 939 C C . ALA A 1 118 ? -6.393 -7.507 12.051 1.00 98.62 118 ALA A C 1
ATOM 941 O O . ALA A 1 118 ? -7.423 -7.605 12.713 1.00 98.62 118 ALA A O 1
ATOM 942 N N . GLU A 1 119 ? -5.206 -7.312 12.634 1.00 98.69 119 GLU A N 1
ATOM 943 C CA . GLU A 1 119 ? -5.059 -7.135 14.084 1.00 98.69 119 GLU A CA 1
ATOM 944 C C . GLU A 1 119 ? -5.770 -5.872 14.581 1.00 98.69 119 GLU A C 1
ATOM 946 O O . GLU A 1 119 ? -6.483 -5.926 15.580 1.00 98.69 119 GLU A O 1
ATOM 951 N N . ASN A 1 120 ? -5.625 -4.745 13.875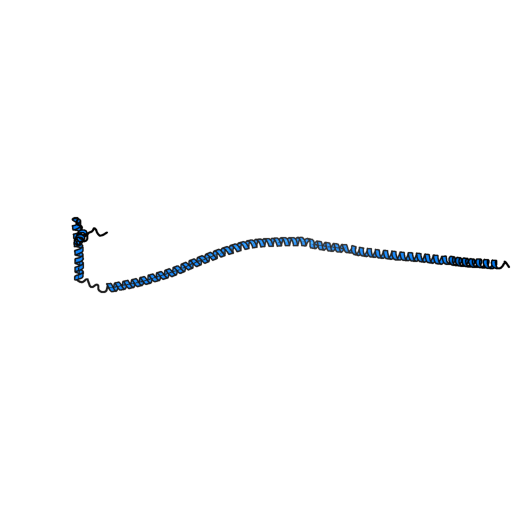 1.00 98.56 120 ASN A N 1
ATOM 952 C CA . ASN A 1 120 ? -6.312 -3.502 14.227 1.00 98.56 120 ASN A CA 1
ATOM 953 C C . ASN A 1 120 ? -7.836 -3.638 14.142 1.00 98.56 120 ASN A C 1
ATOM 955 O O . ASN A 1 120 ? -8.527 -3.118 15.011 1.00 98.56 120 ASN A O 1
ATOM 959 N N . GLU A 1 121 ? -8.363 -4.342 13.139 1.00 98.62 121 GLU A N 1
ATOM 960 C CA . GLU A 1 121 ? -9.796 -4.651 13.047 1.00 98.62 121 GLU A CA 1
ATOM 961 C C . GLU A 1 121 ? -10.261 -5.453 14.272 1.00 98.62 121 GLU A C 1
ATOM 963 O O . GLU A 1 121 ? -11.206 -5.049 14.945 1.00 98.62 121 GLU A O 1
ATOM 968 N N . GLY A 1 122 ? -9.532 -6.509 14.649 1.00 98.69 122 GLY A N 1
ATOM 969 C CA . GLY A 1 122 ? -9.854 -7.291 15.847 1.00 98.69 122 GLY A CA 1
ATOM 970 C C . GLY A 1 122 ? -9.750 -6.497 17.158 1.00 98.69 122 GLY A C 1
ATOM 971 O O . GLY A 1 122 ? -10.526 -6.726 18.087 1.00 98.69 122 GLY A O 1
ATOM 972 N N . LEU A 1 123 ? -8.813 -5.548 17.252 1.00 98.69 123 LEU A N 1
ATOM 973 C CA . LEU A 1 123 ? -8.716 -4.642 18.401 1.00 98.69 123 LEU A CA 1
ATOM 974 C C . LEU A 1 123 ? -9.905 -3.679 18.469 1.00 98.69 123 LEU A C 1
ATOM 976 O O . LEU A 1 123 ? -10.447 -3.482 19.553 1.00 98.69 123 LEU A O 1
ATOM 980 N N . VAL A 1 124 ? -10.335 -3.126 17.332 1.00 98.75 124 VAL A N 1
ATOM 981 C CA . VAL A 1 124 ? -11.521 -2.259 17.257 1.00 98.75 124 VAL A CA 1
ATOM 982 C C . VAL A 1 124 ? -12.775 -3.013 17.699 1.00 98.75 124 VAL A C 1
ATOM 984 O O . VAL A 1 124 ? -13.556 -2.469 18.480 1.00 98.75 124 VAL A O 1
ATOM 987 N N . ASP A 1 125 ? -12.943 -4.265 17.271 1.00 98.62 125 ASP A N 1
ATOM 988 C CA . ASP A 1 125 ? -14.065 -5.107 17.699 1.00 98.62 125 ASP A CA 1
ATOM 989 C C . ASP A 1 125 ? -14.038 -5.347 19.221 1.00 98.62 125 ASP A C 1
ATOM 991 O O . ASP A 1 125 ? -15.042 -5.157 19.909 1.00 98.62 125 ASP A O 1
ATOM 995 N N . CYS A 1 126 ? -12.866 -5.676 19.774 1.00 98.62 126 CYS A N 1
ATOM 996 C CA . CYS A 1 126 ? -12.676 -5.880 21.214 1.00 98.62 126 CYS A CA 1
ATOM 997 C C . CYS A 1 126 ? -12.965 -4.615 22.039 1.00 98.62 126 CYS A C 1
ATOM 999 O O . CYS A 1 126 ? -13.553 -4.691 23.122 1.00 98.62 126 CYS A O 1
ATOM 1001 N N . ASP A 1 127 ? -12.562 -3.445 21.547 1.00 98.69 127 ASP A N 1
ATOM 1002 C CA . ASP A 1 127 ? -12.844 -2.177 22.215 1.00 98.69 127 ASP A CA 1
ATOM 1003 C C . ASP A 1 127 ? -14.342 -1.833 22.156 1.00 98.69 127 ASP A C 1
ATOM 1005 O O . ASP A 1 127 ? -14.900 -1.405 23.167 1.00 98.69 127 ASP A O 1
ATOM 1009 N N . CYS A 1 128 ? -15.032 -2.132 21.049 1.00 98.62 128 CYS A N 1
ATOM 1010 C CA . CYS A 1 128 ? -16.491 -2.002 20.970 1.00 98.62 128 CYS A CA 1
ATOM 1011 C C . CYS A 1 128 ? -17.207 -2.903 21.992 1.00 98.62 128 CYS A C 1
ATOM 1013 O O . CYS A 1 128 ? -18.120 -2.447 22.685 1.00 98.62 128 CYS A O 1
ATOM 1015 N N . ASP A 1 129 ? -16.779 -4.160 22.137 1.00 98.62 129 ASP A N 1
ATOM 1016 C CA . ASP A 1 129 ? -17.333 -5.087 23.133 1.00 98.62 129 ASP A CA 1
ATOM 1017 C C . ASP A 1 129 ? -17.128 -4.572 24.567 1.00 98.62 129 ASP A C 1
ATOM 1019 O O . ASP A 1 129 ? -18.025 -4.652 25.417 1.00 98.62 129 ASP A O 1
ATOM 1023 N N . ARG A 1 130 ? -15.954 -3.995 24.848 1.00 98.69 130 ARG A N 1
ATOM 1024 C CA . ARG A 1 130 ? -15.661 -3.371 26.145 1.00 98.69 130 ARG A CA 1
ATOM 1025 C C . ARG A 1 130 ? -16.534 -2.154 26.401 1.00 98.69 130 ARG A C 1
ATOM 1027 O O . ARG A 1 130 ? -17.037 -2.017 27.515 1.00 98.69 130 ARG A O 1
ATOM 1034 N N . ASP A 1 131 ? -16.752 -1.305 25.404 1.00 98.75 131 ASP A N 1
ATOM 1035 C CA . ASP A 1 131 ? -17.629 -0.140 25.527 1.00 98.75 131 ASP A CA 1
ATOM 1036 C C . ASP A 1 131 ? -19.071 -0.555 25.855 1.00 98.75 131 ASP A C 1
ATOM 1038 O O . ASP A 1 131 ? -19.714 0.050 26.722 1.00 98.75 131 ASP A O 1
ATOM 1042 N N . VAL A 1 132 ? -19.564 -1.637 25.240 1.00 98.69 132 VAL A N 1
ATOM 1043 C CA . VAL A 1 132 ? -20.867 -2.231 25.579 1.00 98.69 132 VAL A CA 1
ATOM 1044 C C . VAL A 1 132 ? -20.886 -2.700 27.036 1.00 98.69 132 VAL A C 1
ATOM 1046 O O . VAL A 1 132 ? -21.791 -2.320 27.786 1.00 98.69 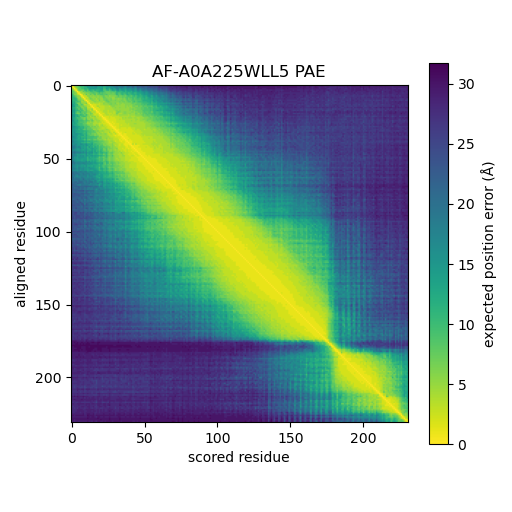132 VAL A O 1
ATOM 1049 N N . ALA A 1 133 ? -19.876 -3.455 27.472 1.00 98.62 133 ALA A N 1
ATOM 1050 C CA . ALA A 1 133 ? -19.789 -3.946 28.848 1.00 98.62 133 ALA A CA 1
ATOM 1051 C C . ALA A 1 133 ? -19.712 -2.803 29.879 1.00 98.62 133 ALA A C 1
ATOM 1053 O O . ALA A 1 133 ? -20.383 -2.838 30.915 1.00 98.62 133 ALA A O 1
ATOM 1054 N N . VAL A 1 134 ? -18.947 -1.746 29.589 1.00 98.75 134 VAL A N 1
ATOM 1055 C CA . VAL A 1 134 ? -18.854 -0.546 30.435 1.00 98.75 134 VAL A CA 1
ATOM 1056 C C . VAL A 1 134 ? -20.205 0.165 30.516 1.00 98.75 134 VAL A C 1
ATOM 1058 O O . VAL A 1 134 ? -20.619 0.574 31.605 1.00 98.75 134 VAL A O 1
ATOM 1061 N N . ALA A 1 135 ? -20.934 0.279 29.403 1.00 98.62 135 ALA A N 1
ATOM 1062 C CA . ALA A 1 135 ? -22.268 0.872 29.391 1.00 98.62 135 ALA A CA 1
ATOM 1063 C C . ALA A 1 135 ? -23.273 0.057 30.227 1.00 98.62 135 ALA A C 1
ATOM 1065 O O . ALA A 1 135 ? -24.085 0.633 30.959 1.00 98.62 135 ALA A O 1
ATOM 1066 N N . GLU A 1 136 ? -23.217 -1.274 30.167 1.00 98.62 136 GLU A N 1
ATOM 1067 C CA . GLU A 1 136 ? -24.033 -2.153 31.011 1.00 98.62 136 GLU A CA 1
ATOM 1068 C C . GLU A 1 136 ? -23.695 -2.005 32.495 1.00 98.62 136 GLU A C 1
ATOM 1070 O O . GLU A 1 136 ? -24.595 -1.835 33.325 1.00 98.62 136 GLU A O 1
ATOM 1075 N N . GLN A 1 137 ? -22.406 -1.981 32.835 1.00 98.69 137 GLN A N 1
ATOM 1076 C CA . GLN A 1 137 ? -21.960 -1.772 34.208 1.00 98.69 137 GLN A CA 1
ATOM 1077 C C . GLN A 1 137 ? -22.404 -0.402 34.741 1.00 98.69 137 GLN A C 1
ATOM 1079 O O . GLN A 1 137 ? -22.889 -0.307 35.872 1.00 98.69 137 GLN A O 1
ATOM 1084 N N . ALA A 1 138 ? -22.316 0.654 33.929 1.00 98.69 138 ALA A N 1
ATOM 1085 C CA . ALA A 1 138 ? -22.793 1.986 34.291 1.00 98.69 138 ALA A CA 1
ATOM 1086 C C . ALA A 1 138 ? -24.304 1.995 34.583 1.00 98.69 138 ALA A C 1
ATOM 1088 O O . ALA A 1 138 ? -24.736 2.568 35.588 1.00 98.69 138 ALA A O 1
ATOM 1089 N N . ARG A 1 139 ? -25.111 1.303 33.765 1.00 98.69 139 ARG A N 1
ATOM 1090 C CA . ARG A 1 139 ? -26.555 1.133 34.015 1.00 98.69 139 ARG A CA 1
ATOM 1091 C C . ARG A 1 139 ? -26.819 0.382 35.320 1.00 98.69 139 ARG A C 1
ATOM 1093 O O . ARG A 1 139 ? -27.674 0.802 36.098 1.00 98.69 139 ARG A O 1
ATOM 1100 N N . ALA A 1 140 ? -26.078 -0.693 35.588 1.00 98.62 140 ALA A N 1
ATOM 1101 C CA . ALA A 1 140 ? -26.231 -1.475 36.813 1.00 98.62 140 ALA A CA 1
ATOM 1102 C C . ALA A 1 140 ? -25.899 -0.651 38.070 1.00 98.62 140 ALA A C 1
ATOM 1104 O O . ALA A 1 140 ? -26.650 -0.675 39.049 1.00 98.62 140 ALA A O 1
ATOM 1105 N N . ILE A 1 141 ? -24.813 0.128 38.029 1.00 98.69 141 ILE A N 1
ATOM 1106 C CA . ILE A 1 141 ? -24.417 1.043 39.109 1.00 98.69 141 ILE A CA 1
ATOM 1107 C C . ILE A 1 141 ? -25.487 2.114 39.328 1.00 98.69 141 ILE A C 1
ATOM 1109 O O . ILE A 1 141 ? -25.844 2.401 40.472 1.00 98.69 141 ILE A O 1
ATOM 1113 N N . GLN A 1 142 ? -26.034 2.681 38.253 1.00 98.56 142 GLN A N 1
ATOM 1114 C CA . GLN A 1 142 ? -27.103 3.668 38.361 1.00 98.56 142 GLN A CA 1
ATOM 1115 C C . GLN A 1 142 ? -28.354 3.064 39.021 1.00 98.56 142 GLN A C 1
ATOM 1117 O O . GLN A 1 142 ? -28.878 3.640 39.972 1.00 98.56 142 GLN A O 1
ATOM 1122 N N . GLY A 1 143 ? -28.761 1.854 38.626 1.00 98.50 143 GLY A N 1
ATOM 1123 C CA . GLY A 1 143 ? -29.868 1.145 39.276 1.00 98.50 143 GLY A CA 1
ATOM 1124 C C . GLY A 1 143 ? -29.608 0.832 40.756 1.00 98.50 143 GLY A C 1
ATOM 1125 O O . GLY A 1 143 ? -30.504 0.950 41.590 1.00 98.50 143 GLY A O 1
ATOM 1126 N N . LEU A 1 144 ? -28.374 0.474 41.124 1.00 98.38 144 LEU A N 1
ATOM 1127 C CA . LEU A 1 144 ? -27.973 0.307 42.527 1.00 98.38 144 LEU A CA 1
ATOM 1128 C C . LEU A 1 144 ? -28.089 1.611 43.319 1.00 98.38 144 LEU A C 1
ATOM 1130 O O . LEU A 1 144 ? -28.625 1.606 44.426 1.00 98.38 144 LEU A O 1
ATOM 1134 N N . LYS A 1 145 ? -27.622 2.719 42.744 1.00 98.50 145 LYS A N 1
ATOM 1135 C CA . LYS A 1 145 ? -27.691 4.047 43.356 1.00 98.50 145 LYS A CA 1
ATOM 1136 C C . LYS A 1 145 ? -29.133 4.476 43.614 1.00 98.50 145 LYS A C 1
ATOM 1138 O O . LYS A 1 145 ? -29.429 4.983 44.694 1.00 98.50 145 LYS A O 1
ATOM 1143 N N . ASP A 1 146 ? -30.027 4.240 42.659 1.00 98.19 146 ASP A N 1
ATOM 1144 C CA . ASP A 1 146 ? -31.440 4.589 42.807 1.00 98.19 146 ASP A CA 1
ATOM 1145 C C . ASP A 1 146 ? -32.122 3.724 43.877 1.00 98.19 146 ASP A C 1
ATOM 1147 O O . ASP A 1 146 ? -32.815 4.262 44.740 1.00 98.19 146 ASP A O 1
ATOM 1151 N N . ARG A 1 147 ? -31.826 2.416 43.933 1.00 98.25 147 ARG A N 1
ATOM 1152 C CA . ARG A 1 147 ? -32.302 1.541 45.022 1.00 98.25 147 ARG A CA 1
ATOM 1153 C C . ARG A 1 147 ? -31.788 1.962 46.398 1.00 98.25 147 ARG A C 1
ATOM 1155 O O . ARG A 1 147 ? -32.550 1.918 47.358 1.00 98.25 147 ARG A O 1
ATOM 1162 N N . CYS A 1 148 ? -30.522 2.371 46.502 1.00 97.81 148 CYS A N 1
ATOM 1163 C CA . CYS A 1 148 ? -29.947 2.861 47.758 1.00 97.81 148 CYS A CA 1
ATOM 1164 C C . CYS A 1 148 ? -30.702 4.099 48.254 1.00 97.81 148 CYS A C 1
ATOM 1166 O O . CYS A 1 148 ? -31.125 4.140 49.404 1.00 97.81 148 CYS A O 1
ATOM 1168 N N . ARG A 1 149 ? -30.969 5.060 47.360 1.00 97.81 149 ARG A N 1
ATOM 1169 C CA . ARG A 1 149 ? -31.755 6.262 47.677 1.00 97.81 149 ARG A CA 1
ATOM 1170 C C . ARG A 1 149 ? -33.179 5.932 48.124 1.00 97.81 149 ARG A C 1
ATOM 1172 O O . ARG A 1 149 ? -33.664 6.531 49.079 1.00 97.81 149 ARG A O 1
ATOM 1179 N N . SER A 1 150 ? -33.846 4.987 47.459 1.00 97.19 150 SER A N 1
ATOM 1180 C CA . SER A 1 150 ? -35.170 4.518 47.889 1.00 97.19 150 SER A CA 1
ATOM 1181 C C . SER A 1 150 ? -35.112 3.879 49.276 1.00 97.19 150 SER A C 1
ATOM 1183 O O . SER A 1 150 ? -35.893 4.247 50.144 1.00 97.19 150 SER A O 1
ATOM 1185 N N . SER A 1 151 ? -34.136 3.001 49.521 1.00 97.62 151 SER A N 1
ATOM 1186 C CA . SER A 1 151 ? -33.958 2.367 50.830 1.00 97.62 151 SER A CA 1
ATOM 1187 C C . SER A 1 151 ? -33.666 3.380 51.941 1.00 97.62 151 SER A C 1
ATOM 1189 O O . SER A 1 151 ? -34.152 3.211 53.055 1.00 97.62 151 SER A O 1
ATOM 1191 N N . GLU A 1 152 ? -32.886 4.427 51.668 1.00 97.62 152 GLU A N 1
ATOM 1192 C CA . GLU A 1 152 ? -32.639 5.520 52.617 1.00 97.62 152 GLU A CA 1
ATOM 1193 C C . GLU A 1 152 ? -33.931 6.281 52.948 1.00 97.62 152 GLU A C 1
ATOM 1195 O O . GLU A 1 152 ? -34.184 6.593 54.115 1.00 97.62 152 GLU A O 1
ATOM 1200 N N . ALA A 1 153 ? -34.772 6.542 51.942 1.00 96.69 153 ALA A N 1
ATOM 1201 C CA . ALA A 1 153 ? -36.071 7.180 52.132 1.00 96.69 153 ALA A CA 1
ATOM 1202 C C . ALA A 1 153 ? -37.028 6.306 52.963 1.00 96.69 153 ALA A C 1
ATOM 1204 O O . ALA A 1 153 ? -37.666 6.815 53.888 1.00 96.69 153 ALA A O 1
ATOM 1205 N N . ASP A 1 154 ? -37.075 5.000 52.693 1.00 97.19 154 ASP A N 1
ATOM 1206 C CA . ASP A 1 154 ? -37.882 4.038 53.451 1.00 97.19 154 ASP A CA 1
ATOM 1207 C C . ASP A 1 154 ? -37.422 3.961 54.914 1.00 97.19 154 ASP A C 1
ATOM 1209 O O . ASP A 1 154 ? -38.236 4.061 55.835 1.00 97.19 154 ASP A O 1
ATOM 1213 N N . CYS A 1 155 ? -36.109 3.878 55.155 1.00 97.00 155 CYS A N 1
ATOM 1214 C CA . CYS A 1 155 ? -35.537 3.937 56.500 1.00 97.00 155 CYS A CA 1
ATOM 1215 C C . CYS A 1 155 ? -35.934 5.230 57.227 1.00 97.00 155 CYS A C 1
ATOM 1217 O O . CYS A 1 155 ? -36.356 5.185 58.383 1.00 97.00 155 CYS A O 1
ATOM 1219 N N . ALA A 1 156 ? -35.854 6.386 56.561 1.00 96.81 156 ALA A N 1
ATOM 1220 C CA . ALA A 1 156 ? -36.269 7.657 57.149 1.00 96.81 156 ALA A CA 1
ATOM 1221 C C . ALA A 1 156 ? -37.770 7.676 57.499 1.00 96.81 156 ALA A C 1
ATOM 1223 O O . ALA A 1 156 ? -38.145 8.190 58.556 1.00 96.81 156 ALA A O 1
ATOM 1224 N N . ALA A 1 157 ? -38.627 7.094 56.654 1.00 96.81 157 ALA A N 1
ATOM 1225 C CA . ALA A 1 157 ? -40.059 6.970 56.919 1.00 96.81 157 ALA A CA 1
ATOM 1226 C C . ALA A 1 157 ? -40.342 6.077 58.140 1.00 96.81 157 ALA A C 1
ATOM 1228 O O . ALA A 1 157 ? -41.097 6.474 59.030 1.00 96.81 157 ALA A O 1
ATOM 1229 N N . VAL A 1 158 ? -39.675 4.923 58.239 1.00 97.69 158 VAL A N 1
ATOM 1230 C CA . VAL A 1 158 ? -39.781 4.021 59.399 1.00 97.69 158 VAL A CA 1
ATOM 1231 C C . VAL A 1 158 ? -39.323 4.715 60.683 1.00 97.69 158 VAL A C 1
ATOM 1233 O O . VAL A 1 158 ? -39.978 4.596 61.718 1.00 97.69 158 VAL A O 1
ATOM 1236 N N . MET A 1 159 ? -38.233 5.485 60.634 1.00 97.19 159 MET A N 1
ATOM 1237 C CA . MET A 1 159 ? -37.746 6.231 61.799 1.00 97.19 159 MET A CA 1
ATOM 1238 C C . MET A 1 159 ? -38.740 7.303 62.263 1.00 97.19 159 MET A C 1
ATOM 1240 O O . MET A 1 159 ? -38.943 7.453 63.467 1.00 97.19 159 MET A O 1
ATOM 1244 N N . ARG A 1 160 ? -39.408 8.006 61.336 1.00 97.31 160 ARG A N 1
ATOM 1245 C CA . ARG A 1 160 ? -40.484 8.958 61.675 1.00 97.31 160 ARG A CA 1
ATOM 1246 C C . ARG A 1 160 ? -41.667 8.263 62.340 1.00 97.31 160 ARG A C 1
ATOM 1248 O O . ARG A 1 160 ? -42.104 8.700 63.399 1.00 97.31 160 ARG A O 1
ATOM 1255 N N . TYR A 1 161 ? -42.119 7.150 61.771 1.00 96.88 161 TYR A N 1
ATOM 1256 C CA . TYR A 1 161 ? -43.204 6.358 62.346 1.00 96.88 161 TYR A CA 1
ATOM 1257 C C . TYR A 1 161 ? -42.865 5.844 63.755 1.00 96.88 161 TYR A C 1
ATOM 1259 O O . TYR A 1 161 ? -43.677 5.938 64.671 1.00 96.88 161 TYR A O 1
ATOM 1267 N N . ASN A 1 162 ? -41.637 5.364 63.973 1.00 96.81 162 ASN A N 1
ATOM 1268 C CA . ASN A 1 162 ? -41.186 4.938 65.300 1.00 96.81 162 ASN A CA 1
ATOM 1269 C C . ASN A 1 162 ? -41.119 6.097 66.306 1.00 96.81 162 ASN A C 1
ATOM 1271 O O . ASN A 1 162 ? -41.432 5.902 67.484 1.00 96.81 162 ASN A O 1
ATOM 1275 N N . ALA A 1 163 ? -40.738 7.298 65.865 1.00 96.75 163 ALA A N 1
ATOM 1276 C CA . ALA A 1 163 ? -40.782 8.488 66.708 1.00 96.75 163 ALA A CA 1
ATOM 1277 C C . ALA A 1 163 ? -42.227 8.825 67.118 1.00 96.75 163 ALA A C 1
ATOM 1279 O O . ALA A 1 163 ? -42.485 9.017 68.304 1.00 96.75 163 ALA A O 1
ATOM 1280 N N . GLU A 1 164 ? -43.178 8.799 66.179 1.00 96.81 164 GLU A N 1
ATOM 1281 C CA . GLU A 1 164 ? -44.612 8.996 66.456 1.00 96.81 164 GLU A CA 1
ATOM 1282 C C . GLU A 1 164 ? -45.194 7.916 67.379 1.00 96.81 164 GLU A C 1
ATOM 1284 O O . GLU A 1 164 ? -45.953 8.208 68.299 1.00 96.81 164 GLU A O 1
ATOM 1289 N N . LEU A 1 165 ? -44.809 6.651 67.200 1.00 96.31 165 LEU A N 1
ATOM 1290 C CA . LEU A 1 165 ? -45.202 5.592 68.131 1.00 96.31 165 LEU A CA 1
ATOM 1291 C C . LEU A 1 165 ? -44.659 5.838 69.539 1.00 96.31 165 LEU A C 1
ATOM 1293 O O . LEU A 1 165 ? -45.329 5.523 70.522 1.00 96.31 165 LEU A O 1
ATOM 1297 N N . THR A 1 166 ? -43.448 6.378 69.651 1.00 96.50 166 THR A N 1
ATOM 1298 C CA . THR A 1 166 ? -42.840 6.695 70.946 1.00 96.50 166 THR A CA 1
ATOM 1299 C C . THR A 1 166 ? -43.593 7.830 71.634 1.00 96.50 166 THR A C 1
ATOM 1301 O O . THR A 1 166 ? -43.894 7.713 72.821 1.00 96.50 166 THR A O 1
ATOM 1304 N N . THR A 1 167 ? -43.982 8.878 70.900 1.00 96.44 167 THR A N 1
ATOM 1305 C CA . THR A 1 167 ? -44.797 9.968 71.459 1.00 96.44 167 THR A CA 1
ATOM 1306 C C . THR A 1 167 ? -46.194 9.492 71.853 1.00 96.44 167 THR A C 1
ATOM 1308 O O . THR A 1 167 ? -46.669 9.850 72.926 1.00 96.44 167 THR A O 1
ATOM 1311 N N . LEU A 1 168 ? -46.835 8.629 71.054 1.00 94.69 168 LEU A N 1
ATOM 1312 C CA . LEU A 1 168 ? -48.124 8.019 71.402 1.00 94.69 168 LEU A CA 1
ATOM 1313 C C . LEU A 1 168 ? -48.034 7.138 72.650 1.00 94.69 168 LEU A C 1
ATOM 1315 O O . LEU A 1 168 ? -48.918 7.193 73.501 1.00 94.69 168 LEU A O 1
ATOM 1319 N N . ARG A 1 169 ? -46.971 6.336 72.781 1.00 94.12 169 ARG A N 1
ATOM 1320 C CA . ARG A 1 169 ? -46.719 5.534 73.989 1.00 94.12 169 ARG A CA 1
ATOM 1321 C C . ARG A 1 169 ? -46.541 6.422 75.214 1.00 94.12 169 ARG A C 1
ATOM 1323 O O . ARG A 1 169 ? -47.183 6.165 76.222 1.00 94.12 169 ARG A O 1
ATOM 1330 N N . GLN A 1 170 ? -45.742 7.484 75.106 1.00 92.75 170 GLN A N 1
ATOM 1331 C CA . GLN A 1 170 ? -45.562 8.450 76.189 1.00 92.75 170 GLN A CA 1
ATOM 1332 C C . GLN A 1 170 ? -46.888 9.123 76.570 1.00 92.75 170 GLN A C 1
ATOM 1334 O O . GLN A 1 170 ? -47.220 9.185 77.749 1.00 92.75 170 GLN A O 1
ATOM 1339 N N . TYR A 1 171 ? -47.674 9.564 75.584 1.00 91.69 171 TYR A N 1
ATOM 1340 C CA . TYR A 1 171 ? -49.001 10.136 75.809 1.00 91.69 171 TYR A CA 1
ATOM 1341 C C . TYR A 1 171 ? -49.911 9.152 76.554 1.00 91.69 171 TYR A C 1
ATOM 1343 O O . TYR A 1 171 ? -50.534 9.505 77.553 1.00 91.69 171 TYR A O 1
ATOM 1351 N N . LEU A 1 172 ? -49.967 7.896 76.107 1.00 88.56 172 LEU A N 1
ATOM 1352 C CA . LEU A 1 172 ? -50.753 6.867 76.779 1.00 88.56 172 LEU A CA 1
ATOM 1353 C C . LEU A 1 172 ? -50.265 6.611 78.203 1.00 88.56 172 LEU A C 1
ATOM 1355 O O . LEU A 1 172 ? -51.111 6.511 79.082 1.00 88.56 172 LEU A O 1
ATOM 1359 N N . ASP A 1 173 ? -48.960 6.544 78.462 1.00 86.50 173 ASP A N 1
ATOM 1360 C CA . ASP A 1 173 ? -48.401 6.367 79.811 1.00 86.50 173 ASP A CA 1
ATOM 1361 C C . ASP A 1 173 ? -48.732 7.552 80.731 1.00 86.50 173 ASP A C 1
ATOM 1363 O O . ASP A 1 173 ? -49.183 7.353 81.859 1.00 86.50 173 ASP A O 1
ATOM 1367 N N . GLU A 1 174 ? -48.597 8.789 80.248 1.00 86.00 174 GLU A N 1
ATOM 1368 C CA . GLU A 1 174 ? -48.978 10.002 80.985 1.00 86.00 174 GLU A CA 1
ATOM 1369 C C . GLU A 1 174 ? -50.482 10.011 81.311 1.00 86.00 174 GLU A C 1
ATOM 1371 O O . GLU A 1 174 ? -50.887 10.344 82.430 1.00 86.00 174 GLU A O 1
ATOM 1376 N N . HIS A 1 175 ? -51.320 9.573 80.368 1.00 78.50 175 HIS A N 1
ATOM 1377 C CA . HIS A 1 175 ? -52.774 9.522 80.530 1.00 78.50 175 HIS A CA 1
ATOM 1378 C C . HIS A 1 175 ? -53.295 8.269 81.245 1.00 78.50 175 HIS A C 1
ATOM 1380 O O . HIS A 1 175 ? -54.399 8.299 81.787 1.00 78.50 175 HIS A O 1
ATOM 1386 N N . SER A 1 176 ? -52.514 7.194 81.317 1.00 66.62 176 SER A N 1
ATOM 1387 C CA . SER A 1 176 ? -52.826 6.008 82.122 1.00 66.62 176 SER A CA 1
ATOM 1388 C C . SER A 1 176 ? -52.261 6.107 83.544 1.00 66.62 176 SER A C 1
ATOM 1390 O O . SER A 1 176 ? -52.839 5.528 84.466 1.00 66.62 176 SER A O 1
ATOM 1392 N N . CYS A 1 177 ? -51.235 6.937 83.771 1.00 56.47 177 CYS A N 1
ATOM 1393 C CA . CYS A 1 177 ? -50.779 7.353 85.105 1.00 56.47 177 CYS A CA 1
ATOM 1394 C C . CYS A 1 177 ? -51.632 8.483 85.718 1.00 56.47 177 CYS A C 1
ATOM 1396 O O . CYS A 1 177 ? -51.582 8.727 86.928 1.00 56.47 177 CYS A O 1
ATOM 1398 N N . GLY A 1 178 ? -52.465 9.153 84.918 1.00 53.97 178 GLY A N 1
ATOM 1399 C CA . GLY A 1 178 ? -53.435 10.147 85.369 1.00 53.97 178 GLY A CA 1
ATOM 1400 C C . GLY A 1 178 ? -54.688 9.523 85.992 1.00 53.97 178 GLY A C 1
ATOM 1401 O O . GLY A 1 178 ? -55.717 9.410 85.339 1.00 53.97 178 GLY A O 1
ATOM 1402 N N . LYS A 1 179 ? -54.632 9.181 87.287 1.00 60.12 179 LYS A N 1
ATOM 1403 C CA . LYS A 1 179 ? -55.792 8.795 88.124 1.00 60.12 179 LYS A CA 1
ATOM 1404 C C . LYS A 1 179 ? -56.650 7.643 87.565 1.00 60.12 179 LYS A C 1
ATOM 1406 O O . LYS A 1 179 ? -57.861 7.787 87.398 1.00 60.12 179 LYS A O 1
ATOM 1411 N N . LEU A 1 180 ? -56.106 6.428 87.523 1.00 52.56 180 LEU A N 1
ATOM 1412 C CA . LEU A 1 180 ? -56.921 5.319 88.024 1.00 52.56 180 LEU A CA 1
ATOM 1413 C C . LEU A 1 180 ? -57.033 5.525 89.535 1.00 52.56 180 LEU A C 1
ATOM 1415 O O . LEU A 1 180 ? -56.209 5.038 90.309 1.00 52.56 180 LEU A O 1
ATOM 1419 N N . SER A 1 181 ? -58.019 6.324 89.967 1.00 59.78 181 SER A N 1
ATOM 1420 C CA . SER A 1 181 ? -58.435 6.306 91.368 1.00 59.78 181 SER A CA 1
ATOM 1421 C C . SER A 1 181 ? -58.546 4.838 91.781 1.00 59.78 181 SER A C 1
ATOM 1423 O O . SER A 1 181 ? -59.108 4.058 91.003 1.00 59.78 181 SER A O 1
ATOM 1425 N N . PRO A 1 182 ? -57.995 4.435 92.946 1.00 60.50 182 PRO A N 1
ATOM 1426 C CA . PRO A 1 182 ? -58.117 3.060 93.409 1.00 60.50 182 PRO A CA 1
ATOM 1427 C C . PRO A 1 182 ? -59.576 2.643 93.223 1.00 60.50 182 PRO A C 1
ATOM 1429 O O . PRO A 1 182 ? -60.448 3.433 93.610 1.00 60.50 182 PRO A O 1
ATOM 1432 N N . PRO A 1 183 ? -59.845 1.493 92.564 1.00 61.47 183 PRO A N 1
ATOM 1433 C CA . PRO A 1 183 ? -61.186 1.154 92.117 1.00 61.47 183 PRO A CA 1
ATOM 1434 C C . PRO A 1 183 ? -62.117 1.352 93.298 1.00 61.47 183 PRO 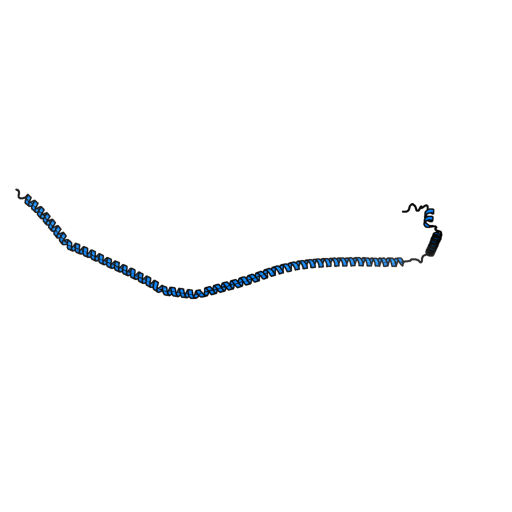A C 1
ATOM 1436 O O . PRO A 1 183 ? -61.802 0.890 94.405 1.00 61.47 183 PRO A O 1
ATOM 1439 N N . SER A 1 184 ? -63.176 2.140 93.084 1.00 72.56 184 SER A N 1
ATOM 1440 C CA . SER A 1 184 ? -64.040 2.556 94.183 1.00 72.56 184 SER A CA 1
ATOM 1441 C C . SER A 1 184 ? -64.495 1.306 94.949 1.00 72.56 184 SER A C 1
ATOM 1443 O O . SER A 1 184 ? -64.554 0.220 94.358 1.00 72.56 184 SER A O 1
ATOM 1445 N N . PRO A 1 185 ? -64.824 1.402 96.248 1.00 77.19 185 PRO A N 1
ATOM 1446 C CA . PRO A 1 185 ? -65.274 0.244 97.023 1.00 77.19 185 PRO A CA 1
ATOM 1447 C C . PRO A 1 185 ? -66.366 -0.566 96.307 1.00 77.19 185 PRO A C 1
ATOM 1449 O O . PRO A 1 185 ? -66.366 -1.793 96.368 1.00 77.19 185 PRO A O 1
ATOM 1452 N N . ARG A 1 186 ? -67.221 0.120 95.538 1.00 79.25 186 ARG A N 1
ATOM 1453 C CA . ARG A 1 186 ? -68.237 -0.480 94.677 1.00 79.25 186 ARG A CA 1
ATOM 1454 C C . ARG A 1 186 ? -67.644 -1.305 93.531 1.00 79.25 186 ARG A C 1
ATOM 1456 O O . ARG A 1 186 ? -68.021 -2.453 93.368 1.00 79.25 186 ARG A O 1
ATOM 1463 N N . THR A 1 187 ? -66.672 -0.774 92.796 1.00 82.75 187 THR A N 1
ATOM 1464 C CA . THR A 1 187 ? -66.016 -1.471 91.675 1.00 82.75 187 THR A CA 1
ATOM 1465 C C . THR A 1 187 ? -65.218 -2.690 92.151 1.00 82.75 187 THR A C 1
ATOM 1467 O O . THR A 1 187 ? -65.208 -3.728 91.495 1.00 82.75 187 THR A O 1
ATOM 1470 N N . LYS A 1 188 ? -64.583 -2.603 93.329 1.00 81.12 188 LYS A N 1
ATOM 1471 C CA . LYS A 1 188 ? -63.925 -3.762 93.960 1.00 81.12 188 LYS A CA 1
ATOM 1472 C C . LYS A 1 188 ? -64.930 -4.835 94.373 1.00 81.12 188 LYS A C 1
ATOM 1474 O O . LYS A 1 188 ? -64.664 -6.016 94.163 1.00 81.12 188 LYS A O 1
ATOM 1479 N N . ALA A 1 189 ? -66.062 -4.434 94.950 1.00 84.69 189 ALA A N 1
ATOM 1480 C CA . ALA A 1 189 ? -67.129 -5.356 95.320 1.00 84.69 189 ALA A CA 1
ATOM 1481 C C . ALA A 1 189 ? -67.749 -6.026 94.085 1.00 84.69 189 ALA A C 1
ATOM 1483 O O . ALA A 1 189 ? -67.913 -7.240 94.079 1.00 84.69 189 ALA A O 1
ATOM 1484 N N . GLU A 1 190 ? -68.005 -5.268 93.017 1.00 87.06 190 GLU A N 1
ATOM 1485 C CA . GLU A 1 190 ? -68.525 -5.786 91.747 1.00 87.06 190 GLU A CA 1
ATOM 1486 C C . GLU A 1 190 ? -67.549 -6.776 91.098 1.00 87.06 190 GLU A C 1
ATOM 1488 O O . GLU A 1 190 ? -67.973 -7.833 90.642 1.00 87.06 190 GLU A O 1
ATOM 1493 N N . LEU A 1 191 ? -66.238 -6.510 91.119 1.00 85.56 191 LEU A N 1
ATOM 1494 C CA . LEU A 1 191 ? -65.237 -7.446 90.596 1.00 85.56 191 LEU A CA 1
ATOM 1495 C C . LEU A 1 191 ? -65.131 -8.726 91.444 1.00 85.56 191 LEU A C 1
ATOM 1497 O O . LEU A 1 191 ? -65.025 -9.832 90.904 1.00 85.56 191 LEU A O 1
ATOM 1501 N N . ALA A 1 192 ? -65.175 -8.591 92.772 1.00 87.75 192 ALA A N 1
ATOM 1502 C CA . ALA A 1 192 ? -65.187 -9.730 93.685 1.00 87.75 192 ALA A CA 1
ATOM 1503 C C . ALA A 1 192 ? -66.444 -10.589 93.488 1.00 87.75 192 ALA A C 1
ATOM 1505 O O . ALA A 1 192 ? -66.357 -11.818 93.494 1.00 87.75 192 ALA A O 1
ATOM 1506 N N . GLU A 1 193 ? -67.590 -9.953 93.255 1.00 88.94 193 GLU A N 1
ATOM 1507 C CA . GLU A 1 193 ? -68.845 -10.639 92.979 1.00 88.94 193 GLU A CA 1
ATOM 1508 C C . GLU A 1 193 ? -68.836 -11.298 91.602 1.00 88.94 193 GLU A C 1
ATOM 1510 O O . GLU A 1 193 ? -69.176 -12.468 91.490 1.00 88.94 193 GLU A O 1
ATOM 1515 N N . ASN A 1 194 ? -68.326 -10.627 90.569 1.00 91.25 194 ASN A N 1
ATOM 1516 C CA . ASN A 1 194 ? -68.168 -11.225 89.245 1.00 91.25 194 ASN A CA 1
ATOM 1517 C C . ASN A 1 194 ? -67.277 -12.478 89.315 1.00 91.25 194 ASN A C 1
ATOM 1519 O O . ASN A 1 194 ? -67.610 -13.528 88.776 1.00 91.25 194 ASN A O 1
ATOM 1523 N N . THR A 1 195 ? -66.200 -12.420 90.102 1.00 92.44 195 THR A N 1
ATOM 1524 C CA . THR A 1 195 ? -65.335 -13.580 90.358 1.00 92.44 195 THR A CA 1
ATOM 1525 C C . THR A 1 195 ? -66.080 -14.715 91.072 1.00 92.44 195 THR A C 1
ATOM 1527 O O . THR A 1 195 ? -65.856 -15.889 90.769 1.00 92.44 195 THR A O 1
ATOM 1530 N N . ARG A 1 196 ? -66.968 -14.397 92.022 1.00 91.62 196 ARG A N 1
ATOM 1531 C CA . ARG A 1 196 ? -67.824 -15.394 92.686 1.00 91.62 196 ARG A CA 1
ATOM 1532 C C . ARG A 1 196 ? -68.832 -16.001 91.719 1.00 91.62 196 ARG A C 1
ATOM 1534 O O . ARG A 1 196 ? -68.975 -17.219 91.718 1.00 91.62 196 ARG A O 1
ATOM 1541 N N . LEU A 1 197 ? -69.452 -15.187 90.868 1.00 92.75 197 LEU A N 1
ATOM 1542 C CA . LEU A 1 197 ? -70.388 -15.629 89.838 1.00 92.75 197 LEU A CA 1
ATOM 1543 C C . LEU A 1 197 ? -69.711 -16.544 88.823 1.00 92.75 197 LEU A C 1
ATOM 1545 O O . LEU A 1 197 ? -70.260 -17.589 88.505 1.00 92.75 197 LEU A O 1
ATOM 1549 N N . TRP A 1 198 ? -68.487 -16.238 88.391 1.00 89.94 198 TRP A N 1
ATOM 1550 C CA . TRP A 1 198 ? -67.715 -17.131 87.524 1.00 89.94 198 TRP A CA 1
ATOM 1551 C C . TRP A 1 198 ? -67.456 -18.489 88.166 1.00 89.94 198 TRP A C 1
ATOM 1553 O O . TRP A 1 198 ? -67.630 -19.522 87.521 1.00 89.94 198 TRP A O 1
ATOM 1563 N N . ARG A 1 199 ? -67.082 -18.514 89.451 1.00 91.75 199 ARG A N 1
ATOM 1564 C CA . ARG A 1 199 ? -66.902 -19.780 90.176 1.00 91.75 199 ARG A CA 1
ATOM 1565 C C . ARG A 1 199 ? -68.222 -20.531 90.324 1.00 91.75 199 ARG A C 1
ATOM 1567 O O . ARG A 1 199 ? -68.245 -21.735 90.097 1.00 91.75 199 ARG A O 1
ATOM 1574 N N . ALA A 1 200 ? -69.303 -19.839 90.673 1.00 88.44 200 ALA A N 1
ATOM 1575 C CA . ALA A 1 200 ? -70.626 -20.435 90.824 1.00 88.44 200 ALA A CA 1
ATOM 1576 C C . ALA A 1 200 ? -71.151 -20.998 89.494 1.00 88.44 200 ALA A C 1
ATOM 1578 O O . ALA A 1 200 ? -71.572 -22.150 89.453 1.00 88.44 200 ALA A O 1
ATOM 1579 N N . ASN A 1 201 ? -71.035 -20.242 88.400 1.00 89.94 201 ASN A N 1
ATOM 1580 C CA . ASN A 1 201 ? -71.380 -20.695 87.054 1.00 89.94 201 ASN A CA 1
ATOM 1581 C C . ASN A 1 201 ? -70.523 -21.889 86.640 1.00 89.94 201 ASN A C 1
ATOM 1583 O O . ASN A 1 201 ? -71.055 -22.885 86.164 1.00 89.94 201 ASN A O 1
ATOM 1587 N N . SER A 1 202 ? -69.212 -21.852 86.889 1.00 88.62 202 SER A N 1
ATOM 1588 C CA . SER A 1 202 ? -68.328 -22.986 86.600 1.00 88.62 202 SER A CA 1
ATOM 1589 C C . SER A 1 202 ? -68.738 -24.253 87.369 1.00 88.62 202 SER A C 1
ATOM 1591 O O . SER A 1 202 ? -68.754 -25.343 86.798 1.00 88.62 202 SER A O 1
ATOM 1593 N N . VAL A 1 203 ? -69.136 -24.119 88.640 1.00 87.81 203 VAL A N 1
ATOM 1594 C CA . VAL A 1 203 ? -69.655 -25.231 89.457 1.00 87.81 203 VAL A CA 1
ATOM 1595 C C . VAL A 1 203 ? -71.011 -25.725 88.943 1.00 87.81 203 VAL A C 1
ATOM 1597 O O . VAL A 1 203 ? -71.225 -26.933 88.877 1.00 87.81 203 VAL A O 1
ATOM 1600 N N . LEU A 1 204 ? -71.914 -24.827 88.544 1.00 84.62 204 LEU A N 1
ATOM 1601 C CA . LEU A 1 204 ? -73.214 -25.185 87.968 1.00 84.62 204 LEU A CA 1
ATOM 1602 C C . LEU A 1 204 ? -73.067 -25.949 86.652 1.00 84.62 204 LEU A C 1
ATOM 1604 O O . LEU A 1 204 ? -73.695 -26.996 86.492 1.00 84.62 204 LEU A O 1
ATOM 1608 N N . HIS A 1 205 ? -72.211 -25.475 85.745 1.00 83.94 205 HIS A N 1
ATOM 1609 C CA . HIS A 1 205 ? -71.918 -26.174 84.495 1.00 83.94 205 HIS A CA 1
ATOM 1610 C C . HIS A 1 205 ? -71.323 -27.561 84.761 1.00 83.94 205 HIS A C 1
ATOM 1612 O O . HIS A 1 205 ? -71.751 -28.535 84.146 1.00 83.94 205 HIS A O 1
ATOM 1618 N N . ARG A 1 206 ? -70.405 -27.684 85.730 1.00 84.88 206 ARG A N 1
ATOM 1619 C CA . ARG A 1 206 ? -69.814 -28.977 86.110 1.00 84.88 206 ARG A CA 1
ATOM 1620 C C . ARG A 1 206 ? -70.852 -29.950 86.681 1.00 84.88 206 ARG A C 1
ATOM 1622 O O . ARG A 1 206 ? -70.966 -31.064 86.186 1.00 84.88 206 ARG A O 1
ATOM 1629 N N . ASN A 1 207 ? -71.652 -29.516 87.656 1.00 85.38 207 ASN A N 1
ATOM 1630 C CA . ASN A 1 207 ? -72.708 -30.340 88.258 1.00 85.38 207 ASN A CA 1
ATOM 1631 C C . ASN A 1 207 ? -73.781 -30.756 87.241 1.00 85.38 207 ASN A C 1
ATOM 1633 O O . ASN A 1 207 ? -74.353 -31.841 87.341 1.00 85.38 207 ASN A O 1
ATOM 1637 N N . SER A 1 208 ? -74.080 -29.889 86.273 1.00 81.81 208 SER A N 1
ATOM 1638 C CA . SER A 1 208 ? -75.057 -30.186 85.225 1.00 81.81 208 SER A CA 1
ATOM 1639 C C . SER A 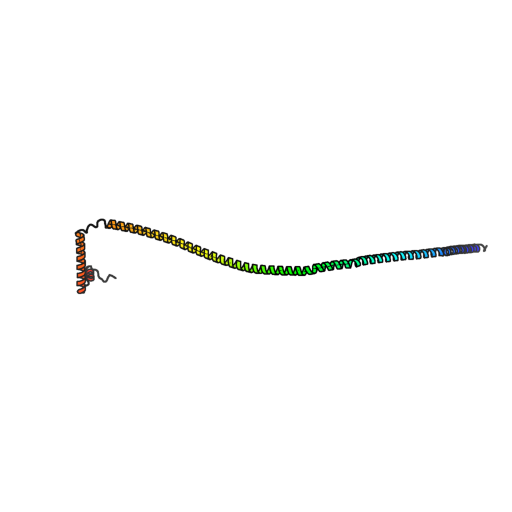1 208 ? -74.504 -31.199 84.224 1.00 81.81 208 SER A C 1
ATOM 1641 O O . SER A 1 208 ? -75.198 -32.162 83.903 1.00 81.81 208 SER A O 1
ATOM 1643 N N . ALA A 1 209 ? -73.232 -31.062 83.830 1.00 78.00 209 ALA A N 1
ATOM 1644 C CA . ALA A 1 209 ? -72.536 -32.041 82.996 1.00 78.00 209 ALA A CA 1
ATOM 1645 C C . ALA A 1 209 ? -72.462 -33.427 83.664 1.00 78.00 209 ALA A C 1
ATOM 1647 O O . ALA A 1 209 ? -72.742 -34.431 83.013 1.00 78.00 209 ALA A O 1
ATOM 1648 N N . GLU A 1 210 ? -72.183 -33.495 84.971 1.00 83.44 210 GLU A N 1
ATOM 1649 C CA . GLU A 1 210 ? -72.189 -34.750 85.747 1.00 83.44 210 GLU A CA 1
ATOM 1650 C C . GLU A 1 210 ? -73.567 -35.436 85.783 1.00 83.44 210 GLU A C 1
ATOM 1652 O O . GLU A 1 210 ? -73.652 -36.656 85.909 1.00 83.44 210 GLU A O 1
ATOM 1657 N N . ARG A 1 211 ? -74.655 -34.668 85.642 1.00 80.06 211 ARG A N 1
ATOM 1658 C CA . ARG A 1 211 ? -76.038 -35.175 85.597 1.00 80.06 211 ARG A CA 1
ATOM 1659 C C . ARG A 1 211 ? -76.583 -35.342 84.175 1.00 80.06 211 ARG A C 1
ATOM 1661 O O . ARG A 1 211 ? -77.770 -35.621 84.020 1.00 80.06 211 ARG A O 1
ATOM 1668 N N . GLY A 1 212 ? -75.749 -35.161 83.148 1.00 80.06 212 GLY A N 1
ATOM 1669 C CA . GLY A 1 212 ? -76.148 -35.250 81.739 1.00 80.06 212 GLY A CA 1
ATOM 1670 C C . GLY A 1 212 ? -77.086 -34.128 81.272 1.00 80.06 212 GLY A C 1
ATOM 1671 O O . GLY A 1 212 ? -77.716 -34.256 80.224 1.00 80.06 212 GLY A O 1
ATOM 1672 N N . LEU A 1 213 ? -77.204 -33.038 82.036 1.00 78.12 213 LEU A N 1
ATOM 1673 C CA . LEU A 1 213 ? -78.038 -31.883 81.709 1.00 78.12 213 LEU A CA 1
ATOM 1674 C C . LEU A 1 213 ? -77.193 -30.829 80.985 1.00 78.12 213 LEU A C 1
ATOM 1676 O O . LEU A 1 213 ? -76.242 -30.289 81.548 1.00 78.12 213 LEU A O 1
ATOM 1680 N N . ASN A 1 214 ? -77.554 -30.503 79.743 1.00 79.75 214 ASN A N 1
ATOM 1681 C CA . ASN A 1 214 ? -76.936 -29.400 79.010 1.00 79.75 214 ASN A CA 1
ATOM 1682 C C . ASN A 1 214 ? -77.614 -28.076 79.405 1.00 79.75 214 ASN A C 1
ATOM 1684 O O . ASN A 1 214 ? -78.726 -27.776 78.965 1.00 79.75 214 ASN A O 1
ATOM 1688 N N . THR A 1 215 ? -76.942 -27.291 80.250 1.00 71.94 215 THR A N 1
ATOM 1689 C CA . THR A 1 215 ? -77.424 -25.980 80.716 1.00 71.94 215 THR A CA 1
ATOM 1690 C C . THR A 1 215 ? -77.638 -24.990 79.584 1.00 71.94 215 THR A C 1
ATOM 1692 O O . THR A 1 215 ? -78.570 -24.200 79.664 1.00 71.94 215 THR A O 1
ATOM 1695 N N . ASP A 1 216 ? -76.830 -25.047 78.527 1.00 76.94 216 ASP A N 1
ATOM 1696 C CA . ASP A 1 216 ? -76.910 -24.091 77.422 1.00 76.94 216 ASP A CA 1
ATOM 1697 C C . ASP A 1 216 ? -78.159 -24.377 76.582 1.00 76.94 216 ASP A C 1
ATOM 1699 O O . ASP A 1 216 ? -78.920 -23.467 76.265 1.00 76.94 216 ASP A O 1
ATOM 1703 N N . ALA A 1 217 ? -78.453 -25.660 76.336 1.00 73.12 217 ALA A N 1
ATOM 1704 C CA . ALA A 1 217 ? -79.699 -26.086 75.698 1.00 73.12 217 ALA A CA 1
ATOM 1705 C C . ALA A 1 217 ? -80.937 -25.738 76.545 1.00 73.12 217 ALA A C 1
ATOM 1707 O O . ALA A 1 217 ? -81.960 -25.329 75.998 1.00 73.12 217 ALA A O 1
ATOM 1708 N N . LEU A 1 218 ? -80.846 -25.860 77.876 1.00 75.88 218 LEU A N 1
ATOM 1709 C CA . LEU A 1 218 ? -81.926 -25.482 78.790 1.00 75.88 218 LEU A CA 1
ATOM 1710 C C . LEU A 1 218 ? -82.168 -23.965 78.787 1.00 75.88 218 LEU A C 1
ATOM 1712 O O . LEU A 1 218 ? -83.311 -23.538 78.644 1.00 75.88 218 LEU A O 1
ATOM 1716 N N . VAL A 1 219 ? -81.116 -23.147 78.901 1.00 78.44 219 VAL A N 1
ATOM 1717 C CA . VAL A 1 219 ? -81.216 -21.677 78.864 1.00 78.44 219 VAL A CA 1
ATOM 1718 C C . VAL A 1 219 ? -81.813 -21.215 77.534 1.00 78.44 219 VAL A C 1
ATOM 1720 O O . VAL A 1 219 ? -82.750 -20.417 77.539 1.00 78.44 219 VAL A O 1
ATOM 1723 N N . LEU A 1 220 ? -81.349 -21.773 76.412 1.00 77.62 220 LEU A N 1
ATOM 1724 C CA . LEU A 1 220 ? -81.910 -21.496 75.087 1.00 77.62 220 LEU A CA 1
ATOM 1725 C C . LEU A 1 220 ? -83.392 -21.895 74.995 1.00 77.62 220 LEU A C 1
ATOM 1727 O O . LEU A 1 220 ? -84.210 -21.083 74.562 1.00 77.62 220 LEU A O 1
ATOM 1731 N N . ALA A 1 221 ? -83.772 -23.077 75.496 1.00 73.25 221 ALA A N 1
ATOM 1732 C CA . ALA A 1 221 ? -85.167 -23.525 75.518 1.00 73.25 221 ALA A CA 1
ATOM 1733 C C . ALA A 1 221 ? -86.070 -22.617 76.376 1.00 73.25 221 ALA A C 1
ATOM 1735 O O . ALA A 1 221 ? -87.189 -22.303 75.972 1.00 73.25 221 ALA A O 1
ATOM 1736 N N . THR A 1 222 ? -85.582 -22.145 77.531 1.00 75.38 222 THR A N 1
ATOM 1737 C CA . THR A 1 222 ? -86.324 -21.209 78.403 1.00 75.38 222 THR A CA 1
ATOM 1738 C C . THR A 1 222 ? -86.462 -19.818 77.782 1.00 75.38 222 THR A C 1
ATOM 1740 O O . THR A 1 222 ? -87.465 -19.144 78.002 1.00 75.38 222 THR A O 1
ATOM 1743 N N . ALA A 1 223 ? -85.483 -19.395 76.980 1.00 77.81 223 ALA A N 1
ATOM 1744 C CA . ALA A 1 223 ? -85.538 -18.159 76.204 1.00 77.81 223 ALA A CA 1
ATOM 1745 C C . ALA A 1 223 ? -86.413 -18.278 74.935 1.00 77.81 223 ALA A C 1
ATOM 1747 O O . ALA A 1 223 ? -86.538 -17.308 74.190 1.00 77.81 223 ALA A O 1
ATOM 1748 N N . GLY A 1 224 ? -87.022 -19.446 74.681 1.00 75.12 224 GLY A N 1
ATOM 1749 C CA . GLY A 1 224 ? -87.853 -19.710 73.501 1.00 75.12 224 GLY A CA 1
ATOM 1750 C C . GLY A 1 224 ? -87.057 -19.940 72.212 1.00 75.12 224 GLY A C 1
ATOM 1751 O O . GLY A 1 224 ? -87.635 -19.926 71.127 1.00 75.12 224 GLY A O 1
ATOM 1752 N N . ILE A 1 225 ? -85.743 -20.153 72.313 1.00 69.44 225 ILE A N 1
ATOM 1753 C CA . ILE A 1 225 ? -84.835 -20.339 71.180 1.00 69.44 225 ILE A CA 1
ATOM 1754 C C . ILE A 1 225 ? -84.623 -21.843 70.978 1.00 69.44 225 ILE A C 1
ATOM 1756 O O . ILE A 1 225 ? -83.996 -22.520 71.792 1.00 69.44 225 ILE A O 1
ATOM 1760 N N . SER A 1 226 ? -85.166 -22.386 69.888 1.00 64.25 226 SER A N 1
ATOM 1761 C CA . SER A 1 226 ? -84.962 -23.789 69.513 1.00 64.25 226 SER A CA 1
ATOM 1762 C C . SER A 1 226 ? -83.625 -23.958 68.786 1.00 64.25 226 SER A C 1
ATOM 1764 O O . SER A 1 226 ? -83.364 -23.269 67.803 1.00 64.25 226 SER A O 1
ATOM 1766 N N . VAL A 1 227 ? -82.802 -24.919 69.222 1.00 58.94 227 VAL A N 1
ATOM 1767 C CA . VAL A 1 227 ? -81.494 -25.263 68.611 1.00 58.94 227 VAL A CA 1
ATOM 1768 C C . VAL A 1 227 ? -81.625 -25.748 67.154 1.00 58.94 227 VAL A C 1
ATOM 1770 O O . VAL A 1 227 ? -80.650 -25.773 66.419 1.00 58.94 227 VAL A O 1
ATOM 1773 N N . SER A 1 228 ? -82.839 -26.059 66.688 1.00 60.81 228 SER A N 1
ATOM 1774 C CA . SER A 1 228 ? -83.118 -26.444 65.291 1.00 60.81 228 SER A CA 1
ATOM 1775 C C . SER A 1 228 ? -83.089 -25.294 64.263 1.00 60.81 228 SER A C 1
ATOM 1777 O O . SER A 1 228 ? -83.397 -25.532 63.099 1.00 60.81 228 SER A O 1
ATOM 1779 N N . GLY A 1 229 ? -82.741 -24.063 64.667 1.00 55.59 229 GLY A N 1
ATOM 1780 C CA . GLY A 1 229 ? -82.727 -22.877 63.795 1.00 55.59 229 GLY A CA 1
ATOM 1781 C C . GLY A 1 229 ? -81.413 -22.087 63.748 1.00 55.59 229 GLY A C 1
ATOM 1782 O O . GLY A 1 229 ? -81.437 -20.947 63.294 1.00 55.59 229 GLY A O 1
ATOM 1783 N N . ILE A 1 230 ? -80.300 -22.639 64.241 1.00 59.72 230 ILE A N 1
ATOM 1784 C CA . ILE A 1 230 ? -78.977 -21.994 64.196 1.00 59.72 230 ILE A CA 1
ATOM 1785 C C . ILE A 1 230 ? -78.008 -22.967 63.511 1.00 59.72 230 ILE A C 1
ATOM 1787 O O . ILE A 1 230 ? -77.530 -23.899 64.153 1.00 59.72 230 ILE A O 1
ATOM 1791 N N . ASP A 1 231 ? -77.783 -22.743 62.216 1.00 48.31 231 ASP A N 1
ATOM 1792 C CA . ASP A 1 231 ? -76.705 -23.306 61.387 1.00 48.31 231 ASP A CA 1
ATOM 1793 C C . ASP A 1 231 ? -75.859 -22.122 60.881 1.00 48.31 231 ASP A C 1
ATOM 1795 O O . ASP A 1 231 ? -76.478 -21.096 60.496 1.00 48.31 231 ASP A O 1
#

Mean predicted aligned error: 17.58 Å

Sequence (231 aa):
MITDERGVAIRDRDTVRQEYDHVLVVRVAAIPYRDAALRDGDLAADERDVVVIRRNVAVRDLHIAIRECKVSRLPARCENAEQDLVKETPLRPTAEADLVRANEVFFSVHDSNQVLRAENEGLVDCDCDRDVAVAEQARAIQGLKDRCRSSEADCAAVMRYNAELTTLRQYLDEHSCGKLSPPSPRTKAELAENTRLWRANSVLHRNSAERGLNTDALVLATAGISVSGID

pLDDT: mean 88.38, std 12.72, range [48.31, 98.75]

Radius of gyration: 86.91 Å; Cα contacts (8 Å, |Δi|>4): 11; chains: 1; bounding box: 130×67×243 Å

Solvent-accessible surface area (backbone atoms only — not comparable to full-atom values): 12637 Å² total; per-residue (Å²): 144,81,72,60,69,62,58,48,57,49,48,53,52,51,48,53,47,52,49,49,50,48,52,46,52,53,51,62,67,42,46,65,57,52,54,49,52,49,50,52,49,52,52,55,48,52,54,48,50,52,51,51,49,52,51,53,50,53,53,49,52,51,52,49,53,54,50,49,59,52,57,69,48,44,58,63,53,50,52,53,50,50,53,51,49,63,62,48,59,63,48,53,60,50,52,51,52,50,50,52,53,50,50,54,52,51,51,54,52,48,54,53,50,50,51,52,48,55,51,50,52,55,48,53,53,52,50,52,54,48,52,52,52,50,53,52,51,52,51,52,51,50,54,51,51,53,51,50,53,49,51,53,52,51,52,52,52,52,53,52,52,51,51,53,52,49,52,51,50,49,52,48,50,59,58,62,68,56,69,73,63,73,68,50,74,64,55,48,48,51,52,54,46,52,53,49,49,51,52,51,51,55,51,51,54,50,57,29,54,78,68,74,42,61,62,68,62,49,53,33,50,76,72,70,44,64,80,92,75,74,131

Organism: NCBI:txid4795

Secondary structure (DSSP, 8-state):
--SSHHHHHHHHHHHHHHHHHHHHHHHHHHHHHHHHHHHHHHHHHHHHHHHHHHHHHHHHHHHHHHHHHHHHHHHHHHHHHHHHHHHHTTHHHHHHHHHHHHHHHHHHHHHHHHHHHHHHHHHHHHHHHHHHHHHHHHHHHHHHHHHHHHHHHHHHHHHHHHHHHHHHHHHHHHHHHS------HHHHHHHHHHHHHHHHHHHHHHHHHHTT--HHHHHHHHTT--GGG--